Protein AF-A0A954L0S6-F1 (afdb_monomer)

Foldseek 3Di:
DPVVVVVVVVVVVVLLVVLVVVLLVVLLVCLVVVHQADDPVNCCSCCVSVVDDRVRSNVVSVVSNVVVVVCVVCDDPVVVVVVVVVVVVVVVCCVVVVVVVVVVVVVVVVVVVVVVVVVVVVVVVVVVLVVVLVVLLVPDDVVLVVQLVVLLVVLCVPLVVVLVVLVVLLVLLCLLQDDPDPDPDPQVSQVSNCVSPVQQWDWDQDPNDTDIDGHPCNVVVNVVSVVSNVVSVVCNVVSVVVSVVSNCVSCVSSVVRRD

Radius of gyration: 44.2 Å; Cα contacts (8 Å, |Δi|>4): 140; chains: 1; bounding box: 87×32×128 Å

Secondary structure (DSSP, 8-state):
--HHHHHHHHHHHHHHHHHHHHHHHHHHHHHHTT--S--HHHHHHIIIII---HHHHHHHHHHHHHHHHHHHHH--HHHHHHHHHHHHHHHHHHHHHHHHHHHHHHHHHHHHHHHHHHHHHHHHHHHHHHHHHHHHHHTS-HHHHHHHHHHHHHHHHTHHHHHHHHHHHHHHHHHHH-TTTSSSSHHHHHHHHHHH-GGGEEEEEETTEEEEEE-TTHHHHHHHHHHHHHHHHHHHHHHHHHHHHHHHHHHHHHHHHH-

Sequence (259 aa):
MNTAVETLGSDIRADFVERSREAEALLVEIAREGRTDFLTSERAFFARTMGWSPDDAKKELRRVNTIQRLGAIAGDQKAREAALHECQVSTDLLAKEEPKILEQIAKLESKLAGLRRDASTAQKRVEAQAEAVQQLRGYCPEDIKESVRLAVKTVEAGIGQQLRDAKTRHHELRCILNEGGLYPSTEKHLESLQRILRAAVSETVENKMIRRSYSPAWPALKAECENELRELSARLPELQSQYDQQIQRAELPLDHYAG

Solvent-accessible surface area (backbone atoms only — not comparable to full-atom values): 14189 Å² total; per-residue (Å²): 128,65,69,65,57,53,50,53,54,50,50,56,50,53,54,49,54,51,53,49,51,53,53,49,50,51,40,50,51,41,44,74,71,68,54,91,74,76,52,75,68,56,49,50,45,40,38,71,76,71,66,38,50,77,67,55,50,54,50,50,40,51,51,48,44,50,50,54,53,51,46,65,73,56,50,54,73,66,56,45,54,50,52,52,50,52,51,50,53,51,51,54,49,46,72,62,47,50,60,55,52,52,51,51,48,53,52,50,52,51,51,51,53,49,52,52,50,51,51,52,51,51,49,53,49,52,52,53,48,51,52,50,35,50,54,35,43,62,72,50,58,65,70,59,53,52,52,32,52,53,43,40,52,50,45,46,66,46,54,42,41,54,4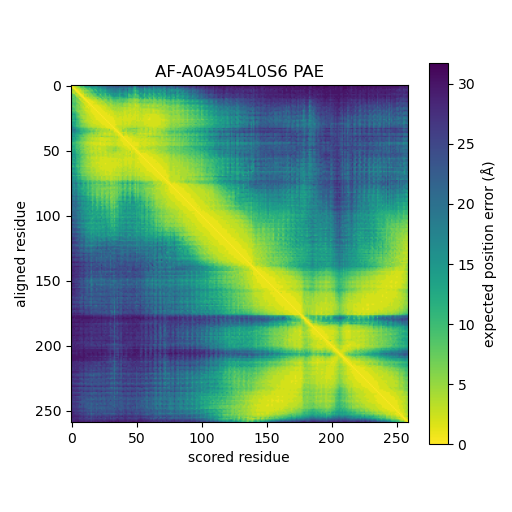5,50,53,51,52,51,50,46,50,51,39,52,64,69,68,43,86,70,78,85,34,99,40,73,68,58,41,48,57,52,35,36,74,78,41,49,73,39,39,36,80,46,78,55,95,93,38,84,44,78,45,77,21,93,54,27,69,59,54,48,52,52,43,53,50,53,41,52,52,46,64,65,46,48,62,54,45,49,52,51,39,54,52,52,47,52,62,35,45,48,80,49,35,79,56,53,104

pLDDT: mean 88.58, std 8.95, range [49.16, 97.44]

Mean predicted aligned error: 14.07 Å

Structure (mmCIF, N/CA/C/O backbone):
data_AF-A0A954L0S6-F1
#
_entry.id   AF-A0A954L0S6-F1
#
loop_
_atom_site.group_PDB
_atom_site.id
_atom_site.type_symbol
_atom_site.label_atom_id
_atom_site.label_alt_id
_atom_site.label_comp_id
_atom_site.label_asym_id
_atom_site.label_entity_id
_atom_site.label_seq_id
_atom_site.pdbx_PDB_ins_code
_atom_site.Cartn_x
_atom_site.Cartn_y
_atom_site.Cartn_z
_atom_site.occupancy
_atom_site.B_iso_or_equiv
_atom_site.auth_seq_id
_atom_site.auth_comp_id
_atom_site.auth_asym_id
_atom_site.auth_atom_id
_atom_site.pdbx_PDB_model_num
ATOM 1 N N . MET A 1 1 ? -51.591 -10.224 84.031 1.00 49.16 1 MET A N 1
ATOM 2 C CA . MET A 1 1 ? -50.261 -10.860 83.905 1.00 49.16 1 MET A CA 1
ATOM 3 C C . MET A 1 1 ? -49.734 -10.936 82.462 1.00 49.16 1 MET A C 1
ATOM 5 O O . MET A 1 1 ? -48.555 -11.213 82.321 1.00 49.16 1 MET A O 1
ATOM 9 N N . ASN A 1 2 ? -50.510 -10.608 81.412 1.00 54.97 2 ASN A N 1
ATOM 10 C CA . ASN A 1 2 ? -50.021 -10.661 80.017 1.00 54.97 2 ASN A CA 1
ATOM 11 C C . ASN A 1 2 ? -49.311 -9.389 79.516 1.00 54.97 2 ASN A C 1
ATOM 13 O O . ASN A 1 2 ? -48.446 -9.484 78.657 1.00 54.97 2 ASN A O 1
ATOM 17 N N . THR A 1 3 ? -49.589 -8.217 80.090 1.00 52.78 3 THR A N 1
ATOM 18 C CA . THR A 1 3 ? -48.988 -6.945 79.646 1.00 52.78 3 THR A CA 1
ATOM 19 C C . THR A 1 3 ? -47.493 -6.830 79.955 1.00 52.78 3 THR A C 1
AT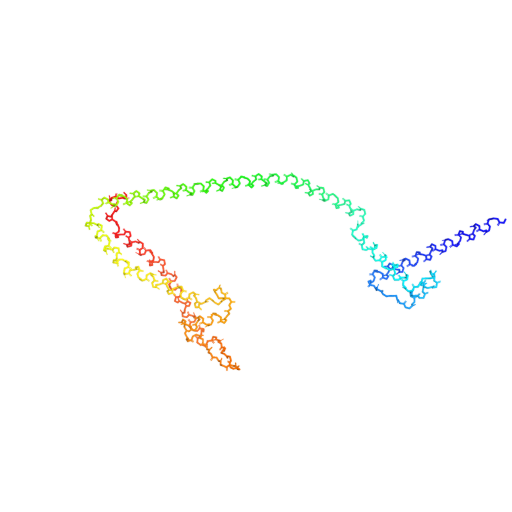OM 21 O O . THR A 1 3 ? -46.759 -6.265 79.160 1.00 52.78 3 THR A O 1
ATOM 24 N N . ALA A 1 4 ? -47.018 -7.412 81.062 1.00 54.69 4 ALA A N 1
ATOM 25 C CA . ALA A 1 4 ? -45.604 -7.359 81.453 1.00 54.69 4 ALA A CA 1
ATOM 26 C C . ALA A 1 4 ? -44.693 -8.251 80.585 1.00 54.69 4 ALA A C 1
ATOM 28 O O . ALA A 1 4 ? -43.512 -7.958 80.417 1.00 54.69 4 ALA A O 1
ATOM 29 N N . VAL A 1 5 ? -45.238 -9.342 80.032 1.00 58.84 5 VAL A N 1
ATOM 30 C CA . VAL A 1 5 ? -44.511 -10.259 79.137 1.00 58.84 5 VAL A CA 1
ATOM 31 C C . VAL A 1 5 ? -44.428 -9.677 77.722 1.00 58.84 5 VAL A C 1
ATOM 33 O O . VAL A 1 5 ? -43.399 -9.809 77.064 1.00 58.84 5 VAL A O 1
ATOM 36 N N . GLU A 1 6 ? -45.475 -8.977 77.275 1.00 57.41 6 GLU A N 1
ATOM 37 C CA . GLU A 1 6 ? -45.487 -8.268 75.990 1.00 57.41 6 GLU A CA 1
ATOM 38 C C . GLU A 1 6 ? -44.529 -7.068 75.979 1.00 57.41 6 GLU A C 1
ATOM 40 O O . GLU A 1 6 ? -43.799 -6.901 75.003 1.00 57.41 6 GLU A O 1
ATOM 45 N N . THR A 1 7 ? -44.445 -6.299 77.073 1.00 61.19 7 THR A N 1
ATOM 46 C CA . THR A 1 7 ? -43.476 -5.195 77.205 1.00 61.19 7 THR A CA 1
ATOM 47 C C . THR A 1 7 ? -42.031 -5.691 77.303 1.00 61.19 7 THR A C 1
ATOM 49 O O . THR A 1 7 ? -41.157 -5.162 76.629 1.00 61.19 7 THR A O 1
ATOM 52 N N . LEU A 1 8 ? -41.760 -6.776 78.045 1.00 61.78 8 LEU A N 1
ATOM 53 C CA . LEU A 1 8 ? -40.411 -7.367 78.061 1.00 61.78 8 LEU A CA 1
ATOM 54 C C . LEU A 1 8 ? -39.990 -7.866 76.669 1.00 61.78 8 LEU A C 1
ATOM 56 O O . LEU A 1 8 ? -38.836 -7.732 76.270 1.00 61.78 8 LEU A O 1
ATOM 60 N N . GLY A 1 9 ? -40.927 -8.455 75.921 1.00 62.72 9 GLY A N 1
ATOM 61 C CA . GLY A 1 9 ? -40.682 -8.935 74.564 1.00 62.72 9 GLY A CA 1
ATOM 62 C C . GLY A 1 9 ? -40.446 -7.810 73.552 1.00 62.72 9 GLY A C 1
ATOM 63 O O . GLY A 1 9 ? -39.646 -7.993 72.632 1.00 62.72 9 GLY A O 1
ATOM 64 N N . SER A 1 10 ? -41.108 -6.656 73.705 1.00 66.38 10 SER A N 1
ATOM 65 C CA . SER A 1 10 ? -40.845 -5.477 72.869 1.00 66.38 10 SER A CA 1
ATOM 66 C C . SER A 1 10 ? -39.484 -4.857 73.167 1.00 66.38 10 SER A C 1
ATOM 68 O O . SER A 1 10 ? -38.767 -4.516 72.226 1.00 66.38 10 SER A O 1
ATOM 70 N N . ASP A 1 11 ? -39.097 -4.801 74.440 1.00 70.25 11 ASP A N 1
ATOM 71 C CA . ASP A 1 11 ? -37.834 -4.198 74.872 1.00 70.25 11 ASP A CA 1
ATOM 72 C C . ASP A 1 11 ? -36.634 -5.039 74.407 1.00 70.25 11 ASP A C 1
ATOM 74 O O . ASP A 1 11 ? -35.698 -4.512 73.815 1.00 70.25 11 ASP A O 1
ATOM 78 N N . ILE A 1 12 ? -36.712 -6.373 74.518 1.00 74.56 12 ILE A N 1
ATOM 79 C CA . ILE A 1 12 ? -35.671 -7.290 74.009 1.00 74.56 12 ILE A CA 1
ATOM 80 C C . ILE A 1 12 ? -35.502 -7.178 72.482 1.00 74.56 12 ILE A C 1
ATOM 82 O O . ILE A 1 12 ? -34.392 -7.307 71.960 1.00 74.56 12 ILE A O 1
ATOM 86 N N . ARG A 1 13 ? -36.594 -6.950 71.740 1.00 74.75 13 ARG A N 1
ATOM 87 C CA . ARG A 1 13 ? -36.541 -6.785 70.278 1.00 74.75 13 ARG A CA 1
ATOM 88 C C . ARG A 1 13 ? -35.928 -5.450 69.877 1.00 74.75 13 ARG A C 1
ATOM 90 O O . ARG A 1 13 ? -35.135 -5.430 68.940 1.00 74.75 13 ARG A O 1
ATOM 97 N N . ALA A 1 14 ? -36.283 -4.365 70.561 1.00 79.50 14 ALA A N 1
ATOM 98 C CA . ALA A 1 14 ? -35.696 -3.050 70.319 1.00 79.50 14 ALA A CA 1
ATOM 99 C C . ALA A 1 14 ? -34.180 -3.075 70.574 1.00 79.50 14 ALA A C 1
ATOM 101 O O . ALA A 1 14 ? -33.405 -2.705 69.692 1.00 79.50 14 ALA A O 1
ATOM 102 N N . ASP A 1 15 ? -33.773 -3.658 71.702 1.00 81.38 15 ASP A N 1
ATOM 103 C CA . ASP A 1 15 ? -32.377 -3.886 72.073 1.00 81.38 15 ASP A CA 1
ATOM 104 C C . ASP A 1 15 ? -31.596 -4.692 71.025 1.00 81.38 15 ASP A C 1
ATOM 106 O O . ASP A 1 15 ? -30.447 -4.385 70.706 1.00 81.38 15 ASP A O 1
ATOM 110 N N . PHE A 1 16 ? -32.1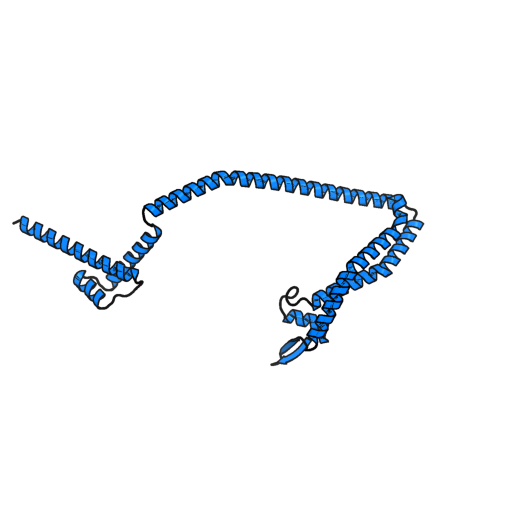97 -5.759 70.492 1.00 82.56 16 PHE A N 1
ATOM 111 C CA . PHE A 1 16 ? -31.558 -6.582 69.467 1.00 82.56 16 PHE A CA 1
ATOM 112 C C . PHE A 1 16 ? -31.405 -5.830 68.140 1.00 82.56 16 PHE A C 1
ATOM 114 O O . PHE A 1 16 ? -30.383 -5.970 67.465 1.00 82.56 16 PHE A O 1
ATOM 121 N N . VAL A 1 17 ? -32.399 -5.022 67.760 1.00 84.31 17 VAL A N 1
ATOM 122 C CA . VAL A 1 17 ? -32.349 -4.191 66.547 1.00 84.31 17 VAL A CA 1
ATOM 123 C C . VAL A 1 17 ? -31.253 -3.136 66.659 1.00 84.31 17 VAL A C 1
ATOM 125 O O . VAL A 1 17 ? -30.522 -2.921 65.694 1.00 84.31 17 VAL A O 1
ATOM 128 N N . GLU A 1 18 ? -31.109 -2.507 67.821 1.00 86.81 18 GLU A N 1
ATOM 129 C CA . GLU A 1 18 ? -30.076 -1.499 68.059 1.00 86.81 18 GLU A CA 1
ATOM 130 C C . GLU A 1 18 ? -28.672 -2.118 68.007 1.00 86.81 18 GLU A C 1
ATOM 132 O O . GLU A 1 18 ? -27.841 -1.687 67.207 1.00 86.81 18 GLU A O 1
ATOM 137 N N . ARG A 1 19 ? -28.454 -3.239 68.708 1.00 85.88 19 ARG A N 1
ATOM 138 C CA . ARG A 1 19 ? -27.195 -4.006 68.641 1.00 85.88 19 ARG A CA 1
ATOM 139 C C . ARG A 1 19 ? -26.867 -4.497 67.230 1.00 85.88 19 ARG A C 1
ATOM 141 O O . ARG A 1 19 ? -25.708 -4.485 66.821 1.00 85.88 19 ARG A O 1
ATOM 148 N N . SER A 1 20 ? -27.880 -4.907 66.466 1.00 86.88 20 SER A N 1
ATOM 149 C CA . SER A 1 20 ? -27.702 -5.335 65.073 1.00 86.88 20 SER A CA 1
ATOM 150 C C . SER A 1 20 ? -27.286 -4.175 64.167 1.00 86.88 20 SER A C 1
ATOM 152 O O . SER A 1 20 ? -26.434 -4.362 63.302 1.00 86.88 20 SER A O 1
ATOM 154 N N . ARG A 1 21 ? -27.835 -2.972 64.382 1.00 89.06 21 ARG A N 1
ATOM 155 C CA . ARG A 1 21 ? -27.432 -1.760 63.648 1.00 89.06 21 ARG A CA 1
ATOM 156 C C . ARG A 1 21 ? -26.002 -1.353 63.970 1.00 89.06 21 ARG A C 1
ATOM 158 O O . ARG A 1 21 ? -25.261 -1.011 63.057 1.00 89.06 21 ARG A O 1
ATOM 165 N N . GLU A 1 22 ? -25.608 -1.415 65.238 1.00 89.81 22 GLU A N 1
ATOM 166 C CA . GLU A 1 22 ? -24.230 -1.141 65.657 1.00 89.81 22 GLU A CA 1
ATOM 167 C C . GLU A 1 22 ? -23.246 -2.149 65.052 1.00 89.81 22 GLU A C 1
ATOM 169 O O . GLU A 1 22 ? -22.207 -1.763 64.516 1.00 89.81 22 GLU A O 1
ATOM 174 N N . ALA A 1 23 ? -23.596 -3.440 65.066 1.00 88.31 23 ALA A N 1
ATOM 175 C CA . ALA A 1 23 ? -22.797 -4.487 64.441 1.00 88.31 23 ALA A CA 1
ATOM 176 C C . ALA A 1 23 ? -22.669 -4.296 62.922 1.00 88.31 23 ALA A C 1
ATOM 178 O O . ALA A 1 23 ? -21.579 -4.456 62.373 1.00 88.31 23 ALA A O 1
ATOM 179 N N . GLU A 1 24 ? -23.752 -3.922 62.240 1.00 90.19 24 GLU A N 1
ATOM 180 C CA . GLU A 1 24 ? -23.734 -3.641 60.805 1.00 90.19 24 GLU A CA 1
ATOM 181 C C . GLU A 1 24 ? -22.931 -2.376 60.474 1.00 90.19 24 GLU A C 1
ATOM 183 O O . GLU A 1 24 ? -22.144 -2.394 59.529 1.00 90.19 24 GLU A O 1
ATOM 188 N N . ALA A 1 25 ? -23.045 -1.313 61.276 1.00 91.12 25 ALA A N 1
ATOM 189 C CA . ALA A 1 25 ? -22.252 -0.095 61.118 1.00 91.12 25 ALA A CA 1
ATOM 190 C C . ALA A 1 25 ? -20.747 -0.374 61.254 1.00 91.12 25 ALA A C 1
ATOM 192 O O . ALA A 1 25 ? -19.965 0.061 60.408 1.00 91.12 25 ALA A O 1
ATOM 193 N N . LEU A 1 26 ? -20.357 -1.170 62.254 1.00 92.00 26 LEU A N 1
ATOM 194 C CA . LEU A 1 26 ? -18.966 -1.572 62.459 1.00 92.00 26 LEU A CA 1
ATOM 195 C C . LEU A 1 26 ? -18.449 -2.434 61.296 1.00 92.00 26 LEU A C 1
ATOM 197 O O . LEU A 1 26 ? -17.343 -2.221 60.806 1.00 92.00 26 LEU A O 1
ATOM 201 N N . LEU A 1 27 ? -19.252 -3.378 60.791 1.00 91.88 27 LEU A N 1
ATOM 202 C CA . LEU A 1 27 ? -18.890 -4.166 59.605 1.00 91.88 27 LEU A CA 1
ATOM 203 C C . LEU A 1 27 ? -18.754 -3.301 58.344 1.00 91.88 27 LEU A C 1
ATOM 205 O O . LEU A 1 27 ? -17.872 -3.555 57.524 1.00 91.88 27 LEU A O 1
ATOM 209 N N . VAL A 1 28 ? -19.612 -2.291 58.180 1.00 90.88 28 VAL A N 1
ATOM 210 C CA . VAL A 1 28 ? -19.566 -1.329 57.069 1.00 90.88 28 VAL A CA 1
ATOM 211 C C . VAL A 1 28 ? -18.299 -0.481 57.125 1.00 90.88 28 VAL A C 1
ATOM 213 O O . VAL A 1 28 ? -17.690 -0.249 56.080 1.00 90.88 28 VAL A O 1
ATOM 216 N N . GLU A 1 29 ? -17.889 -0.048 58.316 1.00 91.88 29 GLU A N 1
ATOM 217 C CA . GLU A 1 29 ? -16.651 0.701 58.541 1.00 91.88 29 GLU A CA 1
ATOM 218 C C . GLU A 1 29 ? -15.417 -0.150 58.216 1.00 91.88 29 GLU A C 1
ATOM 220 O O . GLU A 1 29 ? -14.600 0.247 57.385 1.00 91.88 29 GLU A O 1
ATOM 225 N N . ILE A 1 30 ? -15.345 -1.373 58.752 1.00 90.56 30 ILE A N 1
ATOM 226 C CA . ILE A 1 30 ? -14.260 -2.328 58.466 1.00 90.56 30 ILE A CA 1
ATOM 227 C C . ILE A 1 30 ? -14.166 -2.619 56.959 1.00 90.56 30 ILE A C 1
ATOM 229 O O . ILE A 1 30 ? -13.070 -2.633 56.391 1.00 90.56 30 ILE A O 1
ATOM 233 N N . ALA A 1 31 ? -15.308 -2.830 56.295 1.00 89.25 31 ALA A N 1
ATOM 234 C CA . ALA A 1 31 ? -15.372 -3.052 54.852 1.00 89.25 31 ALA A CA 1
ATOM 235 C C . ALA A 1 31 ? -14.898 -1.825 54.054 1.00 89.25 31 ALA A C 1
ATOM 237 O O . ALA A 1 31 ? -14.132 -1.966 53.100 1.00 89.25 31 ALA A O 1
ATOM 238 N N . ARG A 1 32 ? -15.277 -0.613 54.479 1.00 89.38 32 ARG A N 1
ATOM 239 C CA . ARG A 1 32 ? -14.859 0.649 53.850 1.00 89.38 32 ARG A CA 1
ATOM 240 C C . ARG A 1 32 ? -13.353 0.888 53.962 1.00 89.38 32 ARG A C 1
ATOM 242 O O . ARG A 1 32 ? -12.759 1.447 53.044 1.00 89.38 32 ARG A O 1
ATOM 249 N N . GLU A 1 33 ? -12.740 0.455 55.058 1.00 90.00 33 GLU A N 1
ATOM 250 C CA . GLU A 1 33 ? -11.288 0.511 55.268 1.00 90.00 33 GLU A CA 1
ATOM 251 C C . GLU A 1 33 ? -10.521 -0.579 54.498 1.00 90.00 33 GLU A C 1
ATOM 253 O O . GLU A 1 33 ? -9.291 -0.582 54.492 1.00 90.00 33 GLU A O 1
ATOM 258 N N . GLY A 1 34 ? -11.220 -1.517 53.846 1.00 85.50 34 GLY A N 1
ATOM 259 C CA . GLY A 1 34 ? -10.606 -2.616 53.099 1.00 85.50 34 GLY A CA 1
ATOM 260 C C . GLY A 1 34 ? -9.932 -3.668 53.985 1.00 85.50 34 GLY A C 1
ATOM 261 O O . GLY A 1 34 ? -9.104 -4.442 53.500 1.00 85.50 34 GLY A O 1
ATOM 262 N N . ARG A 1 35 ? -10.261 -3.711 55.283 1.00 88.31 35 ARG A N 1
ATOM 263 C CA . ARG A 1 35 ? -9.680 -4.669 56.231 1.00 88.31 35 ARG A CA 1
ATOM 264 C C . ARG A 1 35 ? -10.354 -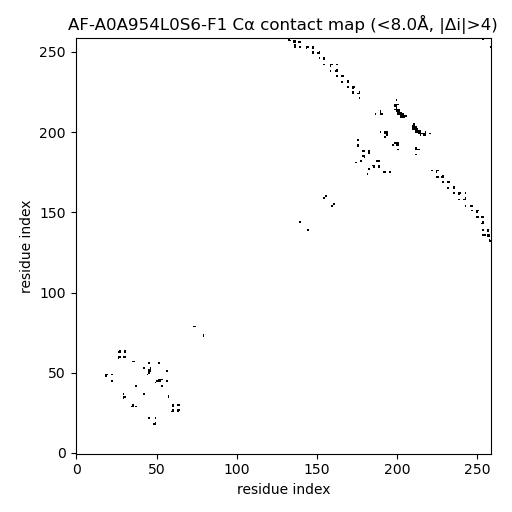6.035 56.117 1.00 88.31 35 ARG A C 1
ATOM 266 O O . ARG A 1 35 ? -11.574 -6.148 56.047 1.00 88.31 35 ARG A O 1
ATOM 273 N N . THR A 1 36 ? -9.548 -7.096 56.149 1.00 81.94 36 THR A N 1
ATOM 274 C CA . THR A 1 36 ? -10.018 -8.495 56.099 1.00 81.94 36 THR A CA 1
ATOM 275 C C . THR A 1 36 ? -10.051 -9.183 57.462 1.00 81.94 36 THR A C 1
ATOM 277 O O . THR A 1 36 ? -10.641 -10.256 57.592 1.00 81.94 36 THR A O 1
ATOM 280 N N . ASP A 1 37 ? -9.417 -8.585 58.472 1.00 86.19 37 ASP A N 1
ATOM 281 C CA . ASP A 1 37 ? -9.332 -9.118 59.828 1.00 86.19 37 ASP A CA 1
ATOM 282 C C . ASP A 1 37 ? -9.810 -8.102 60.871 1.00 86.19 37 ASP A C 1
ATOM 284 O O . ASP A 1 37 ? -9.596 -6.895 60.752 1.00 86.19 37 ASP A O 1
ATOM 288 N N . PHE A 1 38 ? -10.429 -8.639 61.923 1.00 88.38 38 PHE A N 1
ATOM 289 C CA . PHE A 1 38 ? -10.936 -7.885 63.066 1.00 88.38 38 PHE A CA 1
ATOM 290 C C . PHE A 1 38 ? -9.836 -7.605 64.090 1.00 88.38 38 PHE A C 1
ATOM 292 O O . PHE A 1 38 ? -9.081 -8.523 64.447 1.00 88.38 38 PHE A O 1
ATOM 299 N N . LEU A 1 39 ? -9.823 -6.387 64.631 1.00 90.88 39 LEU A N 1
ATOM 300 C CA . LEU A 1 39 ? -9.054 -6.003 65.813 1.00 90.88 39 LEU A CA 1
ATOM 301 C C . LEU A 1 39 ? -9.556 -6.745 67.058 1.00 90.88 39 LEU A C 1
ATOM 303 O O . LEU A 1 39 ? -10.689 -7.226 67.117 1.00 90.88 39 LEU A O 1
ATOM 307 N N . THR A 1 40 ? -8.721 -6.822 68.094 1.00 88.38 40 THR A N 1
ATOM 308 C CA . THR A 1 40 ? -9.055 -7.517 69.349 1.00 88.38 40 THR A CA 1
ATOM 309 C C . THR A 1 40 ? -10.324 -6.964 70.009 1.00 88.38 40 THR A C 1
ATOM 311 O O . THR A 1 40 ? -11.139 -7.735 70.512 1.00 88.38 40 THR A O 1
ATOM 314 N N . SER A 1 41 ? -10.527 -5.644 69.959 1.00 88.88 41 SER A N 1
ATOM 315 C CA . SER A 1 41 ? -11.731 -4.964 70.457 1.00 88.88 41 SER A CA 1
ATOM 316 C C . SER A 1 41 ? -12.985 -5.321 69.653 1.00 88.88 41 SER A C 1
ATOM 318 O O . SER A 1 41 ? -14.027 -5.601 70.237 1.00 88.88 41 SER A O 1
ATOM 320 N N . GLU A 1 42 ? -12.879 -5.382 68.327 1.00 88.88 42 GLU A N 1
ATOM 321 C CA . GLU A 1 42 ? -13.978 -5.725 67.414 1.00 88.88 42 GLU A CA 1
ATOM 322 C C . GLU A 1 42 ? -14.389 -7.197 67.576 1.00 88.88 42 GLU A C 1
ATOM 324 O O . GLU A 1 42 ? -15.574 -7.515 67.644 1.00 88.88 42 GLU A O 1
ATOM 329 N N . ARG A 1 43 ? -13.419 -8.110 67.739 1.00 88.12 43 ARG A N 1
ATOM 330 C CA . ARG A 1 43 ? -13.695 -9.527 68.044 1.00 88.12 43 ARG A CA 1
ATOM 331 C C . ARG A 1 43 ? -14.432 -9.683 69.368 1.00 88.12 43 ARG A C 1
ATOM 333 O O . ARG A 1 43 ? -15.389 -10.448 69.446 1.00 88.12 43 ARG A O 1
ATOM 340 N N . ALA A 1 44 ? -13.990 -8.960 70.397 1.00 87.75 44 ALA A N 1
ATOM 341 C CA . ALA A 1 44 ? -14.647 -8.963 71.697 1.00 87.75 44 ALA A CA 1
ATOM 342 C C . ALA A 1 44 ? -16.071 -8.393 71.609 1.00 87.75 44 ALA A C 1
ATOM 344 O O . ALA A 1 44 ? -16.974 -8.930 72.247 1.00 87.75 44 ALA A O 1
ATOM 345 N N . PHE A 1 45 ? -16.287 -7.363 70.787 1.00 91.44 45 PHE A N 1
ATOM 346 C CA . PHE A 1 45 ? -17.610 -6.807 70.521 1.00 91.44 45 PHE A CA 1
ATOM 347 C C . PHE A 1 45 ? -18.539 -7.833 69.857 1.00 91.44 45 PHE A C 1
ATOM 349 O O . PHE A 1 45 ? -19.591 -8.137 70.412 1.00 91.44 45 PHE A O 1
ATOM 356 N N . PHE A 1 46 ? -18.151 -8.445 68.734 1.00 91.12 46 PHE A N 1
ATOM 357 C CA . PHE A 1 46 ? -19.013 -9.419 68.048 1.00 91.12 46 PHE A CA 1
ATOM 358 C C . PHE A 1 46 ? -19.289 -10.670 68.897 1.00 91.12 46 PHE A C 1
ATOM 360 O O . PHE A 1 46 ? -20.418 -11.164 68.917 1.00 91.12 46 PHE A O 1
ATOM 367 N N . ALA A 1 47 ? -18.299 -11.144 69.659 1.00 89.44 47 ALA A N 1
ATOM 368 C CA . ALA A 1 47 ? -18.470 -12.285 70.554 1.00 89.44 47 ALA A CA 1
ATOM 369 C C . ALA A 1 47 ? -19.394 -11.969 71.743 1.00 89.44 47 ALA A C 1
ATOM 371 O O . ALA A 1 47 ? -20.229 -12.792 72.109 1.00 89.44 47 ALA A O 1
ATOM 372 N N . ARG A 1 48 ? -19.269 -10.780 72.348 1.00 88.12 48 ARG A N 1
ATOM 373 C CA . ARG A 1 48 ? -20.038 -10.396 73.542 1.00 88.12 48 ARG A CA 1
ATOM 374 C C . ARG A 1 48 ? -21.445 -9.901 73.214 1.00 88.12 48 ARG A C 1
ATOM 376 O O . ARG A 1 48 ? -22.377 -10.209 73.948 1.00 88.12 48 ARG A O 1
ATOM 383 N N . THR A 1 49 ? -21.584 -9.117 72.151 1.00 87.38 49 THR A N 1
ATOM 384 C CA . THR A 1 49 ? -22.828 -8.418 71.806 1.00 87.38 49 THR A CA 1
ATOM 385 C C . THR A 1 49 ? -23.733 -9.277 70.927 1.00 87.38 49 THR A C 1
ATOM 387 O O . THR A 1 49 ? -24.943 -9.301 71.145 1.00 87.38 49 THR A O 1
ATOM 390 N N . MET A 1 50 ? -23.148 -10.007 69.969 1.00 87.12 50 MET A N 1
ATOM 391 C CA . MET A 1 50 ? -23.888 -10.790 68.967 1.00 87.12 50 MET A CA 1
ATOM 392 C C . MET A 1 50 ? -23.748 -12.307 69.150 1.00 87.12 50 MET A C 1
ATOM 394 O O . MET A 1 50 ? -24.461 -13.069 68.500 1.00 87.12 50 MET A O 1
ATOM 398 N N . GLY A 1 51 ? -22.838 -12.765 70.018 1.00 88.62 51 GLY A N 1
ATOM 399 C CA . GLY A 1 51 ? -22.560 -14.192 70.204 1.00 88.62 51 GLY A CA 1
ATOM 400 C C . GLY A 1 51 ? -21.884 -14.846 68.996 1.00 88.62 51 GLY A C 1
ATOM 401 O O . GLY A 1 51 ? -21.936 -16.065 68.853 1.00 88.62 51 GLY A O 1
ATOM 402 N N . TRP A 1 52 ? -21.285 -14.057 68.099 1.00 92.50 52 TRP A N 1
ATOM 403 C CA . TRP A 1 52 ? -20.688 -14.575 66.870 1.00 92.50 52 TRP A CA 1
ATOM 404 C C . TRP A 1 52 ? -19.309 -15.174 67.115 1.00 92.50 52 TRP A C 1
ATOM 406 O O . TRP A 1 52 ? -18.466 -14.591 67.803 1.00 92.50 52 TRP A O 1
ATOM 416 N N . SER A 1 53 ? -19.052 -16.316 66.478 1.00 91.88 53 SER A N 1
ATOM 417 C CA . SER A 1 53 ? -17.694 -16.833 66.346 1.00 91.88 53 SER A CA 1
ATOM 418 C C . SER A 1 53 ? -16.877 -15.950 65.384 1.00 91.88 53 SER A C 1
ATOM 420 O O . SER A 1 53 ? -17.452 -15.235 64.553 1.00 91.88 53 SER A O 1
ATOM 422 N N . PRO A 1 54 ? -15.531 -16.006 65.428 1.00 87.56 54 PRO A N 1
ATOM 423 C CA . PRO A 1 54 ? -14.692 -15.302 64.458 1.00 87.56 54 PRO A CA 1
ATOM 424 C C . PRO A 1 54 ? -15.041 -15.635 63.001 1.00 87.56 54 PRO A C 1
ATOM 426 O O . PRO A 1 54 ? -14.983 -14.760 62.139 1.00 87.56 54 PRO A O 1
ATOM 429 N N . ASP A 1 55 ? -15.437 -16.879 62.725 1.00 90.38 55 ASP A N 1
ATOM 430 C CA . ASP A 1 55 ? -15.807 -17.319 61.381 1.00 90.38 55 ASP A CA 1
ATOM 431 C C . ASP A 1 55 ? -17.153 -16.749 60.932 1.00 90.38 55 ASP A C 1
ATOM 433 O O . ASP A 1 55 ? -17.301 -16.377 59.766 1.00 90.38 55 ASP A O 1
ATOM 437 N N . ASP A 1 56 ? -18.118 -16.627 61.844 1.00 91.00 56 ASP A N 1
ATOM 438 C CA . ASP A 1 56 ? -19.424 -16.040 61.536 1.00 91.00 56 ASP A CA 1
ATOM 439 C C . ASP A 1 56 ? -19.311 -14.532 61.298 1.00 91.00 56 ASP A C 1
ATOM 441 O O . ASP A 1 56 ? -19.836 -14.031 60.303 1.00 91.00 56 ASP A O 1
ATOM 445 N N . ALA A 1 57 ? -18.497 -13.830 62.093 1.00 88.44 57 ALA A N 1
ATOM 446 C CA . ALA A 1 57 ? -18.167 -12.430 61.831 1.00 88.44 57 ALA A CA 1
ATOM 447 C C . ALA A 1 57 ? -17.487 -12.256 60.455 1.00 88.44 57 ALA A C 1
ATOM 449 O O . ALA A 1 57 ? -17.843 -11.357 59.691 1.00 88.44 57 ALA A O 1
ATOM 450 N N . LYS A 1 58 ? -16.561 -13.151 60.067 1.00 90.62 58 LYS A N 1
ATOM 451 C CA . LYS A 1 58 ? -15.924 -13.119 58.732 1.00 90.62 58 LYS A CA 1
ATOM 452 C C . LYS A 1 58 ? -16.903 -13.408 57.589 1.00 90.62 58 LYS A C 1
ATOM 454 O O . LYS A 1 58 ? -16.695 -12.919 56.475 1.00 90.62 58 LYS A O 1
ATOM 459 N N . LYS A 1 59 ? -17.929 -14.238 57.796 1.00 92.56 59 LYS A N 1
ATOM 460 C CA . LYS A 1 59 ? -18.993 -14.456 56.796 1.00 92.56 59 LYS A CA 1
ATOM 461 C C . LYS A 1 59 ? -19.828 -13.190 56.618 1.00 92.56 59 LYS A C 1
ATOM 463 O O . LYS A 1 59 ? -20.048 -12.776 55.482 1.00 92.56 59 LYS A O 1
ATOM 468 N N . GLU A 1 60 ? -20.203 -12.540 57.715 1.00 91.25 60 GLU A N 1
ATOM 469 C CA . GLU A 1 60 ? -20.965 -11.290 57.671 1.00 91.25 60 GLU A CA 1
ATOM 470 C C . GLU A 1 60 ? -20.173 -10.144 57.035 1.00 91.25 60 GLU A C 1
ATOM 472 O O . GLU A 1 60 ? -20.695 -9.444 56.169 1.00 91.25 60 GLU A O 1
ATOM 477 N N . LEU A 1 61 ? -18.876 -10.022 57.331 1.00 91.69 61 LEU A N 1
ATOM 478 C CA . LEU A 1 61 ? -18.003 -9.059 56.654 1.00 91.69 61 LEU A CA 1
ATOM 479 C C . LEU A 1 61 ? -17.946 -9.293 55.134 1.00 91.69 61 LEU A C 1
ATOM 481 O O . LEU A 1 61 ? -17.958 -8.342 54.351 1.00 91.69 61 LEU A O 1
ATOM 485 N N . ARG A 1 62 ? -17.922 -10.554 54.680 1.00 91.25 62 ARG A N 1
ATOM 486 C CA . ARG A 1 62 ? -17.988 -10.891 53.245 1.00 91.25 62 ARG A CA 1
ATOM 487 C C . ARG A 1 62 ? -19.335 -10.518 52.622 1.00 91.25 62 ARG A C 1
ATOM 489 O O . ARG A 1 62 ? -19.358 -10.005 51.499 1.00 91.25 62 ARG A O 1
ATOM 496 N N . ARG A 1 63 ? -20.443 -10.734 53.337 1.00 93.75 63 ARG A N 1
ATOM 497 C CA . ARG A 1 63 ? -21.782 -10.304 52.906 1.00 93.75 63 ARG A CA 1
ATOM 498 C C . ARG A 1 63 ? -21.838 -8.784 52.736 1.00 93.75 63 ARG A C 1
ATOM 500 O O . ARG A 1 63 ? -22.238 -8.321 51.671 1.00 93.75 63 ARG A O 1
ATOM 507 N N . VAL A 1 64 ? -21.379 -8.020 53.728 1.00 91.06 64 VAL A N 1
ATOM 508 C CA . VAL A 1 64 ? -21.374 -6.545 53.693 1.00 91.06 64 VAL A CA 1
ATOM 509 C C . VAL A 1 64 ? -20.498 -6.009 52.557 1.00 91.06 64 VAL A C 1
ATOM 511 O O . VAL A 1 64 ? -20.958 -5.166 51.790 1.00 91.06 64 VAL A O 1
ATOM 514 N N . ASN A 1 65 ? -19.295 -6.559 52.359 1.00 90.12 65 ASN A N 1
ATOM 515 C CA . ASN A 1 65 ? -18.443 -6.217 51.211 1.00 90.12 65 ASN A CA 1
ATOM 516 C C . ASN A 1 65 ? -19.142 -6.465 49.862 1.00 90.12 65 ASN A C 1
ATOM 518 O O . ASN A 1 65 ? -19.056 -5.652 48.941 1.00 90.12 65 ASN A O 1
ATOM 522 N N . THR A 1 66 ? -19.868 -7.580 49.742 1.00 91.75 66 THR A N 1
ATOM 523 C CA . THR A 1 66 ? -20.636 -7.900 48.529 1.00 91.75 66 THR A CA 1
ATOM 524 C C . THR A 1 66 ? -21.758 -6.887 48.304 1.00 91.75 66 THR A C 1
ATOM 526 O O . THR A 1 66 ? -21.937 -6.415 47.183 1.00 91.75 66 THR A O 1
ATOM 529 N N . ILE A 1 67 ? -22.477 -6.502 49.362 1.00 89.94 67 ILE A N 1
ATOM 530 C CA . ILE A 1 67 ? -23.548 -5.499 49.299 1.00 89.94 67 ILE A CA 1
ATOM 531 C C . ILE A 1 67 ? -22.996 -4.131 48.901 1.00 89.94 67 ILE A C 1
ATOM 533 O O . ILE A 1 67 ? -23.559 -3.502 48.011 1.00 89.94 67 ILE A O 1
ATOM 537 N N . GLN A 1 68 ? -21.883 -3.685 49.489 1.00 88.81 68 GLN A N 1
ATOM 538 C CA . GLN A 1 68 ? -21.254 -2.411 49.125 1.00 88.81 68 GLN A CA 1
ATOM 539 C C . GLN A 1 68 ? -20.822 -2.395 47.656 1.00 88.81 68 GLN A C 1
ATOM 541 O O . GLN A 1 68 ? -21.117 -1.442 46.935 1.00 88.81 68 GLN A O 1
ATOM 546 N N . ARG A 1 69 ? -20.190 -3.477 47.179 1.00 90.31 69 ARG A N 1
ATOM 547 C CA . ARG A 1 69 ? -19.802 -3.615 45.770 1.00 90.31 69 ARG A CA 1
ATOM 548 C C . ARG A 1 69 ? -21.014 -3.574 44.838 1.00 90.31 69 ARG A C 1
ATOM 550 O O . ARG A 1 69 ? -20.986 -2.865 43.836 1.00 90.31 69 ARG A O 1
ATOM 557 N N . LEU A 1 70 ? -22.063 -4.337 45.142 1.00 90.94 70 LEU A N 1
ATOM 558 C CA . LEU A 1 70 ? -23.277 -4.361 44.323 1.00 90.94 70 LEU A CA 1
ATOM 559 C C . LEU A 1 70 ? -24.015 -3.021 44.368 1.00 90.94 70 LEU A C 1
ATOM 561 O O . LEU A 1 70 ? -24.508 -2.582 43.337 1.00 90.94 70 LEU A O 1
ATOM 565 N N . GLY A 1 71 ? -24.036 -2.345 45.516 1.00 88.31 71 GLY A N 1
ATOM 566 C CA . GLY A 1 71 ? -24.587 -1.000 45.661 1.00 88.31 71 GLY A CA 1
ATOM 567 C C . GLY A 1 71 ? -23.835 0.033 44.821 1.00 88.31 71 GLY A C 1
ATOM 568 O O . GLY A 1 71 ? -24.467 0.845 44.153 1.00 88.31 71 GLY A O 1
ATOM 569 N N . ALA A 1 72 ? -22.502 -0.044 44.774 1.00 87.62 72 ALA A N 1
ATOM 570 C CA . ALA A 1 72 ? -21.685 0.821 43.924 1.00 87.62 72 ALA A CA 1
ATOM 571 C C . ALA A 1 72 ? -21.956 0.605 42.424 1.00 87.62 72 ALA A C 1
ATOM 573 O O . ALA A 1 72 ? -21.982 1.568 41.666 1.00 87.62 72 ALA A O 1
ATOM 574 N N . ILE A 1 73 ? -22.193 -0.643 41.998 1.00 88.44 73 ILE A N 1
ATOM 575 C CA . ILE A 1 73 ? -22.555 -0.973 40.607 1.00 88.44 73 ILE A CA 1
ATOM 576 C C . ILE A 1 73 ? -23.984 -0.522 40.287 1.00 88.44 73 ILE A C 1
ATOM 578 O O . ILE A 1 73 ? -24.240 0.032 39.223 1.00 88.44 73 ILE A O 1
ATOM 582 N N . ALA A 1 74 ? -24.923 -0.784 41.195 1.00 90.12 74 ALA A N 1
ATOM 583 C CA . ALA A 1 74 ? -26.332 -0.467 41.001 1.00 90.12 74 ALA A CA 1
ATOM 584 C C . ALA A 1 74 ? -26.614 1.040 41.049 1.00 90.12 74 ALA A C 1
ATOM 586 O O . ALA A 1 74 ? -27.658 1.460 40.545 1.00 90.12 74 ALA A O 1
ATOM 587 N N . GLY A 1 75 ? -25.727 1.823 41.673 1.00 90.06 75 GLY A N 1
ATOM 588 C CA . GLY A 1 75 ? -25.868 3.263 41.842 1.00 90.06 75 GLY A CA 1
ATOM 589 C C . GLY A 1 75 ? -27.109 3.661 42.644 1.00 90.06 75 GLY A C 1
ATOM 590 O O . GLY A 1 75 ? -27.859 2.832 43.178 1.00 90.06 75 GLY A O 1
ATOM 591 N N . ASP A 1 76 ? -27.343 4.966 42.718 1.00 92.12 76 ASP A N 1
ATOM 592 C CA . ASP A 1 76 ? -28.609 5.500 43.199 1.00 92.12 76 ASP A CA 1
ATOM 593 C C . ASP A 1 76 ? -29.684 5.435 42.099 1.00 92.12 76 ASP A C 1
ATOM 595 O O . ASP A 1 76 ? -29.428 5.126 40.933 1.00 92.12 76 ASP A O 1
ATOM 599 N N . GLN A 1 77 ? -30.937 5.687 42.478 1.00 92.31 77 GLN A N 1
ATOM 600 C CA . GLN A 1 77 ? -32.046 5.656 41.525 1.00 92.31 77 GLN A CA 1
ATOM 601 C C . GLN A 1 77 ? -31.842 6.656 40.375 1.00 92.31 77 GLN A C 1
ATOM 603 O O . GLN A 1 77 ? -32.127 6.323 39.227 1.00 92.31 77 GLN A O 1
ATOM 608 N N . LYS A 1 78 ? -31.281 7.835 40.671 1.00 93.44 78 LYS A N 1
ATOM 609 C CA . LYS A 1 78 ? -30.994 8.866 39.669 1.00 93.44 78 LYS A CA 1
ATOM 610 C C . LYS A 1 78 ? -29.953 8.404 38.650 1.00 93.44 78 LYS A C 1
ATOM 612 O O . LYS A 1 78 ? -30.169 8.594 37.459 1.00 93.44 78 LYS A O 1
ATOM 617 N N . ALA A 1 79 ? -28.867 7.761 39.084 1.00 91.06 79 ALA A N 1
ATOM 618 C CA . ALA A 1 79 ? -27.864 7.202 38.181 1.00 91.06 79 ALA A CA 1
ATOM 619 C C . ALA A 1 79 ? -28.456 6.116 37.274 1.00 91.06 79 ALA A C 1
ATOM 621 O O . ALA A 1 79 ? -28.136 6.070 36.089 1.00 91.06 79 ALA A O 1
ATOM 622 N N . ARG A 1 80 ? -29.362 5.274 37.793 1.00 91.12 80 ARG A N 1
ATOM 623 C CA . ARG A 1 80 ? -30.047 4.262 36.971 1.00 91.12 80 ARG A CA 1
ATOM 624 C C . ARG A 1 80 ? -30.959 4.880 35.916 1.00 91.12 80 ARG A C 1
ATOM 626 O O . ARG A 1 80 ? -30.940 4.440 34.772 1.00 91.12 80 ARG A O 1
ATOM 633 N N . GLU A 1 81 ? -31.742 5.890 36.284 1.00 94.31 81 GLU A N 1
ATOM 634 C CA . GLU A 1 81 ? -32.611 6.611 35.346 1.00 94.31 81 GLU A CA 1
ATOM 635 C C . GLU A 1 81 ? -31.792 7.344 34.271 1.00 94.31 81 GLU A C 1
ATOM 637 O O . GLU A 1 81 ? -32.127 7.266 33.089 1.00 94.31 81 GLU A O 1
ATOM 642 N N . ALA A 1 82 ? -30.675 7.974 34.654 1.00 93.44 82 ALA A N 1
ATOM 643 C CA . ALA A 1 82 ? -29.748 8.605 33.717 1.00 93.44 82 ALA A CA 1
ATOM 644 C C . ALA A 1 82 ? -29.139 7.590 32.734 1.00 93.44 82 ALA A C 1
ATOM 646 O O . ALA A 1 82 ? -29.174 7.814 31.527 1.00 93.44 82 ALA A O 1
ATOM 647 N N . ALA A 1 83 ? -28.666 6.440 33.226 1.00 92.06 83 ALA A N 1
ATOM 648 C CA . ALA A 1 83 ? -28.110 5.383 32.381 1.00 92.06 83 ALA A CA 1
ATOM 649 C C . ALA A 1 83 ? -29.151 4.792 31.412 1.00 92.06 83 ALA A C 1
ATOM 651 O O . ALA A 1 83 ? -28.837 4.508 30.255 1.00 92.06 83 ALA A O 1
ATOM 652 N N . LEU A 1 84 ? -30.406 4.630 31.852 1.00 94.94 84 LEU A N 1
ATOM 653 C CA . LEU A 1 84 ? -31.501 4.198 30.976 1.00 94.94 84 LEU A CA 1
ATOM 654 C C . LEU A 1 84 ? -31.781 5.225 29.876 1.00 94.94 84 LEU A C 1
ATOM 656 O O . LEU A 1 84 ? -31.947 4.841 28.719 1.00 94.94 84 LEU A O 1
ATOM 660 N N . HIS A 1 85 ? -31.793 6.513 30.217 1.00 94.50 85 HIS A N 1
ATOM 661 C CA . HIS A 1 85 ? -31.973 7.583 29.242 1.00 94.50 85 HIS A CA 1
ATOM 662 C C . HIS A 1 85 ? -30.817 7.629 28.230 1.00 94.50 85 HIS A C 1
ATOM 664 O O . HIS A 1 85 ? -31.053 7.689 27.027 1.00 94.50 85 HIS A O 1
ATOM 670 N N . GLU A 1 86 ? -29.564 7.537 28.681 1.00 94.19 86 GLU A N 1
ATOM 671 C CA . GLU A 1 86 ? -28.394 7.469 27.794 1.00 94.19 86 GLU A CA 1
ATOM 672 C C . GLU A 1 86 ? -28.442 6.258 26.855 1.00 94.19 86 GLU A C 1
ATOM 674 O O . GLU A 1 86 ? -28.136 6.380 25.665 1.00 94.19 86 GLU A O 1
ATOM 679 N N . CYS A 1 87 ? -28.875 5.102 27.364 1.00 95.00 87 CYS A N 1
ATOM 680 C CA . CYS A 1 87 ? -29.072 3.897 26.565 1.00 95.00 87 CYS A CA 1
ATOM 681 C C . CYS A 1 87 ? -30.138 4.114 25.478 1.00 95.00 87 CYS A C 1
ATOM 683 O O . CYS A 1 87 ? -29.910 3.778 24.314 1.00 95.00 87 CYS A O 1
ATOM 685 N N . GLN A 1 88 ? -31.270 4.734 25.826 1.00 96.44 88 GLN A N 1
ATOM 686 C CA . GLN A 1 88 ? -32.341 5.056 24.875 1.00 96.44 88 GLN A CA 1
ATOM 687 C C . GLN A 1 88 ? -31.866 6.031 23.795 1.00 96.44 88 GLN A C 1
ATOM 689 O O . GLN A 1 88 ? -31.999 5.734 22.612 1.00 96.44 88 GLN A O 1
ATOM 694 N N . VAL A 1 89 ? -31.227 7.138 24.184 1.00 95.81 89 VAL A N 1
ATOM 695 C CA . VAL A 1 89 ? -30.674 8.122 23.240 1.00 95.81 89 VAL A CA 1
ATOM 696 C C . VAL A 1 89 ? -29.667 7.472 22.294 1.00 95.81 89 VAL A C 1
ATOM 698 O O . VAL A 1 89 ? -29.720 7.699 21.086 1.00 95.81 89 VAL A O 1
ATOM 701 N N . SER A 1 90 ? -28.768 6.638 22.817 1.00 93.75 90 SER A N 1
ATOM 702 C CA . SER A 1 90 ? -27.762 5.948 22.002 1.00 93.75 90 SER A CA 1
ATOM 703 C C . SER A 1 90 ? -28.399 4.960 21.022 1.00 93.75 90 SER A C 1
ATOM 705 O O . SER A 1 90 ? -27.985 4.886 19.867 1.00 93.75 90 SER A O 1
ATOM 707 N N . THR A 1 91 ? -29.434 4.240 21.459 1.00 95.56 91 THR A N 1
ATOM 708 C CA . THR A 1 91 ? -30.185 3.295 20.619 1.00 95.56 91 THR A CA 1
ATOM 709 C C . THR A 1 91 ? -30.944 4.023 19.510 1.00 95.56 91 THR A C 1
ATOM 711 O O . THR A 1 91 ? -30.892 3.612 18.352 1.00 95.56 91 THR A O 1
ATOM 714 N N . ASP A 1 92 ? -31.582 5.149 19.832 1.00 95.69 92 ASP A N 1
ATOM 715 C CA . ASP A 1 92 ? -32.298 5.981 18.864 1.00 95.69 92 ASP A CA 1
ATOM 716 C C . ASP A 1 92 ? -31.357 6.613 17.834 1.00 95.69 92 ASP A C 1
ATOM 718 O O . ASP A 1 92 ? -31.696 6.714 16.652 1.00 95.69 92 ASP A O 1
ATOM 722 N N . LEU A 1 93 ? -30.172 7.055 18.268 1.00 95.50 93 LEU A N 1
ATOM 723 C CA . LEU A 1 93 ? -29.137 7.563 17.370 1.00 95.50 93 LEU A CA 1
ATOM 724 C C . LEU A 1 93 ? -28.627 6.462 16.443 1.00 95.50 93 LEU A C 1
ATOM 726 O O . LEU A 1 93 ? -28.535 6.691 15.237 1.00 95.50 93 LEU A O 1
ATOM 730 N N . LEU A 1 94 ? -28.359 5.268 16.977 1.00 93.88 94 LEU A N 1
ATOM 731 C CA . LEU A 1 94 ? -27.933 4.122 16.180 1.00 93.88 94 LEU A CA 1
ATOM 732 C C . LEU A 1 94 ? -28.977 3.785 15.109 1.00 93.88 94 LEU A C 1
ATOM 734 O O . LEU A 1 94 ? -28.642 3.760 13.929 1.00 93.88 94 LEU A O 1
ATOM 738 N N . ALA A 1 95 ? -30.249 3.651 15.489 1.00 95.56 95 ALA A N 1
ATOM 739 C CA . ALA A 1 95 ? -31.333 3.340 14.559 1.00 95.56 95 ALA A CA 1
ATOM 740 C C . ALA A 1 95 ? -31.515 4.393 13.445 1.00 95.56 95 ALA A C 1
ATOM 742 O O . ALA A 1 95 ? -31.978 4.069 12.351 1.00 95.56 95 ALA A O 1
ATOM 743 N N . LYS A 1 96 ? -31.157 5.660 13.702 1.00 95.62 96 LYS A N 1
ATOM 744 C CA . LYS A 1 96 ? -31.241 6.754 12.717 1.00 95.62 96 LYS A CA 1
ATOM 745 C C . LYS A 1 96 ? -30.023 6.847 11.802 1.00 95.62 96 LYS A C 1
ATOM 747 O O . LYS A 1 96 ? -30.180 7.167 10.623 1.00 95.62 96 LYS A O 1
ATOM 752 N N . GLU A 1 97 ? -28.825 6.640 12.338 1.00 96.00 97 GLU A N 1
ATOM 753 C CA . GLU A 1 97 ? -27.570 6.855 11.608 1.00 96.00 97 GLU A CA 1
ATOM 754 C C . GLU A 1 97 ? -27.071 5.591 10.900 1.00 96.00 97 GLU A C 1
ATOM 756 O O . GLU A 1 97 ? -26.543 5.691 9.792 1.00 96.00 97 GLU A O 1
ATOM 761 N N . GLU A 1 98 ? -27.305 4.402 11.462 1.00 95.06 98 GLU A N 1
ATOM 762 C CA . GLU A 1 98 ? -26.950 3.116 10.847 1.00 95.06 98 GLU A CA 1
ATOM 763 C C . GLU A 1 98 ? -27.432 2.981 9.390 1.00 95.06 98 GLU A C 1
ATOM 765 O O . GLU A 1 98 ? -26.591 2.729 8.521 1.00 95.06 98 GLU A O 1
ATOM 770 N N . PRO A 1 99 ? -28.717 3.217 9.044 1.00 96.69 99 PRO A N 1
ATOM 771 C CA . PRO A 1 99 ? -29.165 3.080 7.659 1.00 96.69 99 PRO A CA 1
ATOM 772 C C . PRO A 1 99 ? -28.487 4.081 6.714 1.00 96.69 99 PRO A C 1
ATOM 774 O O . PRO A 1 99 ? -28.183 3.729 5.575 1.00 96.69 99 PRO A O 1
ATOM 777 N N . LYS A 1 100 ? -28.187 5.303 7.178 1.00 96.50 100 LYS A N 1
ATOM 778 C CA . LYS A 1 100 ? -27.491 6.316 6.365 1.00 96.50 100 LYS A CA 1
ATOM 779 C C . LYS A 1 100 ? -26.055 5.894 6.070 1.00 96.50 100 LYS A C 1
ATOM 781 O O . LYS A 1 100 ? -25.578 6.070 4.950 1.00 96.50 100 LYS A O 1
ATOM 786 N N . ILE A 1 101 ? -25.367 5.336 7.065 1.00 95.88 101 ILE A N 1
ATOM 787 C CA . ILE A 1 101 ? -24.003 4.824 6.910 1.00 95.88 101 ILE A CA 1
ATOM 788 C C . ILE A 1 101 ? -24.003 3.630 5.949 1.00 95.88 101 ILE A C 1
ATOM 790 O O . ILE A 1 101 ? -23.181 3.588 5.034 1.00 95.88 101 ILE A O 1
ATOM 794 N N . LEU A 1 102 ? -24.952 2.700 6.089 1.00 96.38 102 LEU A N 1
ATOM 795 C CA . LEU A 1 102 ? -25.090 1.558 5.179 1.00 96.38 102 LEU A CA 1
ATOM 796 C C . LEU A 1 102 ? -25.376 1.995 3.734 1.00 96.38 102 LEU A C 1
ATOM 798 O O . LEU A 1 102 ? -24.779 1.459 2.801 1.00 96.38 102 LEU A O 1
ATOM 802 N N . GLU A 1 103 ? -26.220 3.009 3.532 1.00 97.06 103 GLU A N 1
ATOM 803 C CA . GLU A 1 103 ? -26.472 3.581 2.205 1.00 97.06 103 GLU A CA 1
ATOM 804 C C . GLU A 1 103 ? -25.204 4.214 1.604 1.00 97.06 103 GLU A C 1
ATOM 806 O O . GLU A 1 103 ? -24.898 4.022 0.422 1.00 97.06 103 GLU A O 1
ATOM 811 N N . GLN A 1 104 ? -24.418 4.931 2.413 1.00 97.31 104 GLN A N 1
ATOM 812 C CA . GLN A 1 104 ? -23.138 5.493 1.977 1.00 97.31 104 GLN A CA 1
ATOM 813 C C . GLN A 1 104 ? -22.133 4.404 1.594 1.00 97.31 104 GLN A C 1
ATOM 815 O O . GLN A 1 104 ? -21.465 4.541 0.566 1.00 97.31 104 GLN A O 1
ATOM 820 N N . ILE A 1 105 ? -22.050 3.320 2.372 1.00 94.69 105 ILE A N 1
ATOM 821 C CA . ILE A 1 105 ? -21.210 2.159 2.056 1.00 94.69 105 ILE A CA 1
ATOM 822 C C . ILE A 1 105 ? -21.631 1.574 0.707 1.00 94.69 105 ILE A C 1
ATOM 824 O O . ILE A 1 105 ? -20.801 1.492 -0.196 1.00 94.69 105 ILE A O 1
ATOM 828 N N . ALA A 1 106 ? -22.920 1.285 0.514 1.00 96.81 106 ALA A N 1
ATOM 829 C CA . ALA A 1 106 ? -23.428 0.737 -0.743 1.00 96.81 106 ALA A CA 1
ATOM 830 C C . ALA A 1 106 ? -23.126 1.655 -1.946 1.00 96.81 106 ALA A C 1
ATOM 832 O O . ALA A 1 106 ? -22.728 1.196 -3.023 1.00 96.81 106 ALA A O 1
ATOM 833 N N . LYS A 1 107 ? -23.250 2.978 -1.769 1.00 97.00 107 LYS A N 1
ATOM 834 C CA . LYS A 1 107 ? -22.910 3.969 -2.800 1.00 97.00 107 LYS A CA 1
ATOM 835 C C . LYS A 1 107 ? -21.415 3.972 -3.131 1.00 97.00 107 LYS A C 1
ATOM 837 O O . LYS A 1 107 ? -21.049 4.054 -4.308 1.00 97.00 107 LYS A O 1
ATOM 842 N N . LEU A 1 108 ? -20.551 3.891 -2.121 1.00 97.00 108 LEU A N 1
ATOM 843 C CA . LEU A 1 108 ? -19.099 3.829 -2.301 1.00 97.00 108 LEU A CA 1
ATOM 844 C C . LEU A 1 108 ? -18.664 2.515 -2.957 1.00 97.00 108 LEU A C 1
ATOM 846 O O . LEU A 1 108 ? -17.835 2.546 -3.866 1.00 97.00 108 LEU A O 1
ATOM 850 N N . GLU A 1 109 ? -19.257 1.386 -2.574 1.00 97.25 109 GLU A N 1
ATOM 851 C CA . GLU A 1 109 ? -19.001 0.076 -3.180 1.00 97.25 109 GLU A CA 1
ATOM 852 C C . GLU A 1 109 ? -19.410 0.041 -4.654 1.00 97.25 109 GLU A C 1
ATOM 854 O O . GLU A 1 109 ? -18.636 -0.404 -5.503 1.00 97.25 109 GLU A O 1
ATOM 859 N N . SER A 1 110 ? -20.580 0.594 -4.988 1.00 96.75 110 SER A N 1
ATOM 860 C CA . SER A 1 110 ? -21.034 0.758 -6.374 1.00 96.75 110 SER A CA 1
ATOM 861 C C . SER A 1 110 ? -20.064 1.617 -7.196 1.00 96.75 110 SER A C 1
ATOM 863 O O . SER A 1 110 ? -19.641 1.219 -8.287 1.00 96.75 110 SER A O 1
ATOM 865 N N . LYS A 1 111 ? -19.621 2.760 -6.651 1.00 97.00 111 LYS A N 1
ATOM 866 C CA . LYS A 1 111 ? -18.628 3.631 -7.302 1.00 97.00 111 LYS A CA 1
ATOM 867 C C . LYS A 1 111 ? -17.295 2.915 -7.519 1.00 97.00 111 LYS A C 1
ATOM 869 O O . LYS A 1 111 ? -16.715 3.011 -8.598 1.00 97.00 111 LYS A O 1
ATOM 874 N N . LEU A 1 112 ? -16.815 2.186 -6.516 1.00 95.00 112 LEU A N 1
ATOM 875 C CA . LEU A 1 112 ? -15.580 1.414 -6.597 1.00 95.00 112 LEU A CA 1
ATOM 876 C C . LEU A 1 112 ? -15.684 0.290 -7.636 1.00 95.00 112 LEU A C 1
ATOM 878 O O . LEU A 1 112 ? -14.749 0.084 -8.409 1.00 95.00 112 LEU A O 1
ATOM 882 N N . ALA A 1 113 ? -16.822 -0.399 -7.711 1.00 96.25 113 ALA A N 1
ATOM 883 C CA . ALA A 1 113 ? -17.075 -1.396 -8.745 1.00 96.25 113 ALA A CA 1
ATOM 884 C C . ALA A 1 113 ? -17.082 -0.772 -10.151 1.00 96.25 113 ALA A C 1
ATOM 886 O O . ALA A 1 113 ? -16.499 -1.350 -11.068 1.00 96.25 113 ALA A O 1
ATOM 887 N N . GLY A 1 114 ? -17.679 0.415 -10.314 1.00 97.44 114 GLY A N 1
ATOM 888 C CA . GLY A 1 114 ? -17.625 1.195 -11.555 1.00 97.44 114 GLY A CA 1
ATOM 889 C C . GLY A 1 114 ? -16.189 1.510 -11.975 1.00 97.44 114 GLY A C 1
ATOM 890 O O . GLY A 1 114 ? -15.760 1.095 -13.048 1.00 97.44 114 GLY A O 1
ATOM 891 N N . LEU A 1 115 ? -15.403 2.110 -11.077 1.00 96.69 115 LEU A N 1
ATOM 892 C CA . LEU A 1 115 ? -13.999 2.445 -11.338 1.00 96.69 115 LEU A CA 1
ATOM 893 C C . LEU A 1 115 ? -13.146 1.218 -11.687 1.00 96.69 115 LEU A C 1
ATOM 895 O O . LEU A 1 115 ? -12.283 1.293 -12.557 1.00 96.69 115 LEU A O 1
ATOM 899 N N . ARG A 1 116 ? -13.390 0.066 -11.048 1.00 96.06 116 ARG A N 1
ATOM 900 C CA . ARG A 1 116 ? -12.699 -1.188 -11.391 1.00 96.06 116 ARG A CA 1
ATOM 901 C C . ARG A 1 116 ? -13.032 -1.668 -12.804 1.00 96.06 116 ARG A C 1
ATOM 903 O O . ARG A 1 116 ? -12.138 -2.134 -13.510 1.00 96.06 116 ARG A O 1
ATOM 910 N N . ARG A 1 117 ? -14.295 -1.559 -13.230 1.00 96.75 117 ARG A N 1
ATOM 911 C CA . ARG A 1 117 ? -14.699 -1.901 -14.605 1.00 96.75 117 ARG A CA 1
ATOM 912 C C . ARG A 1 117 ? -14.078 -0.947 -15.619 1.00 96.75 117 ARG A C 1
ATOM 914 O O . ARG A 1 117 ? -13.594 -1.410 -16.651 1.00 96.75 117 ARG A O 1
ATOM 921 N N . ASP A 1 118 ? -14.049 0.345 -15.310 1.00 96.31 118 ASP A N 1
ATOM 922 C CA . ASP A 1 118 ? -13.434 1.360 -16.167 1.00 96.31 118 ASP A CA 1
ATOM 923 C C . ASP A 1 118 ? -11.931 1.107 -16.317 1.00 96.31 118 ASP A C 1
ATOM 925 O O . ASP A 1 118 ? -11.429 1.067 -17.438 1.00 96.31 118 ASP A O 1
ATOM 929 N N . ALA A 1 119 ? -11.231 0.827 -15.213 1.00 94.69 119 ALA A N 1
ATOM 930 C CA . ALA A 1 119 ? -9.814 0.468 -15.224 1.00 94.69 119 ALA A CA 1
ATOM 931 C C . ALA A 1 119 ? -9.546 -0.798 -16.054 1.00 94.69 119 ALA A C 1
ATOM 933 O O . ALA A 1 119 ? -8.657 -0.800 -16.901 1.00 94.69 119 ALA A O 1
ATOM 934 N N . SER A 1 120 ? -10.352 -1.852 -15.879 1.00 95.44 120 SER A N 1
ATOM 935 C CA . SER A 1 120 ? -10.234 -3.076 -16.683 1.00 95.44 120 SER A CA 1
ATOM 936 C C . SER A 1 120 ? -10.494 -2.821 -18.172 1.00 95.44 120 SER A C 1
ATOM 938 O O . SER A 1 120 ? -9.795 -3.358 -19.028 1.00 95.44 120 SER A O 1
ATOM 940 N N . THR A 1 121 ? -11.472 -1.978 -18.501 1.00 96.56 121 THR A N 1
ATOM 941 C CA . THR A 1 121 ? -11.780 -1.616 -19.892 1.00 96.56 121 THR A CA 1
ATOM 942 C C . THR A 1 121 ? -10.657 -0.788 -20.509 1.00 96.56 121 THR A C 1
ATOM 944 O O . THR A 1 121 ? -10.274 -1.034 -21.651 1.00 96.56 121 THR A O 1
ATOM 947 N N . ALA A 1 122 ? -10.104 0.170 -19.765 1.00 95.25 122 ALA A N 1
ATOM 948 C CA . ALA A 1 122 ? -8.953 0.955 -20.191 1.00 95.25 122 ALA A CA 1
ATOM 949 C C . ALA A 1 122 ? -7.727 0.064 -20.420 1.00 95.25 122 ALA A C 1
ATOM 951 O O . ALA A 1 122 ? -7.085 0.186 -21.457 1.00 95.25 122 ALA A O 1
ATOM 952 N N . GLN A 1 123 ? -7.460 -0.885 -19.520 1.00 95.00 123 GLN A N 1
ATOM 953 C CA . GLN A 1 123 ? -6.383 -1.858 -19.686 1.00 95.00 123 GLN A CA 1
ATOM 954 C C . GLN A 1 123 ? -6.556 -2.679 -20.970 1.00 95.00 123 GLN A C 1
ATOM 956 O O . GLN A 1 123 ? -5.637 -2.729 -21.780 1.00 95.00 123 GLN A O 1
ATOM 961 N N . LYS A 1 124 ? -7.750 -3.234 -21.219 1.00 95.50 124 LYS A N 1
ATOM 962 C CA . LYS A 1 124 ? -8.037 -3.965 -22.466 1.00 95.50 124 LYS A CA 1
ATOM 963 C C . LYS A 1 124 ? -7.846 -3.103 -23.714 1.00 95.50 124 LYS A C 1
ATOM 965 O O . LYS A 1 124 ? -7.402 -3.603 -24.740 1.00 95.50 124 LYS A O 1
ATOM 970 N N . ARG A 1 125 ? -8.194 -1.812 -23.652 1.00 94.19 125 ARG A N 1
ATOM 971 C CA . ARG A 1 125 ? -7.950 -0.875 -24.762 1.00 94.19 125 ARG A CA 1
ATOM 972 C C . ARG A 1 125 ? -6.460 -0.664 -24.996 1.00 94.19 125 ARG A C 1
ATOM 974 O O . ARG A 1 125 ? -6.052 -0.674 -26.148 1.00 94.19 125 ARG A O 1
ATOM 981 N N . VAL A 1 126 ? -5.672 -0.503 -23.934 1.00 93.56 126 VAL A N 1
ATOM 982 C CA . VAL A 1 126 ? -4.210 -0.375 -24.029 1.00 93.56 126 VAL A CA 1
ATOM 983 C C . VAL A 1 126 ? -3.596 -1.641 -24.625 1.00 93.56 126 VAL A C 1
ATOM 985 O O . VAL A 1 126 ? -2.779 -1.541 -25.531 1.00 93.56 126 VAL A O 1
ATOM 988 N N . GLU A 1 127 ? -4.027 -2.822 -24.178 1.00 92.69 127 GLU A N 1
ATOM 989 C CA . GLU A 1 127 ? -3.585 -4.111 -24.729 1.00 92.69 127 GLU A CA 1
ATOM 990 C C . GLU A 1 127 ? -3.933 -4.225 -26.223 1.00 92.69 127 GLU A C 1
ATOM 992 O O . GLU A 1 127 ? -3.050 -4.476 -27.038 1.00 92.69 127 GLU A O 1
ATOM 997 N N . ALA A 1 128 ? -5.178 -3.928 -26.611 1.00 91.56 128 ALA A N 1
ATOM 998 C CA . ALA A 1 128 ? -5.599 -3.948 -28.013 1.00 91.56 128 ALA A CA 1
ATOM 999 C C . ALA A 1 128 ? -4.847 -2.920 -28.881 1.00 91.56 128 ALA A C 1
ATOM 1001 O O . ALA A 1 128 ? -4.517 -3.201 -30.032 1.00 91.56 128 ALA A O 1
ATOM 1002 N N . GLN A 1 129 ? -4.560 -1.730 -28.345 1.00 91.06 129 GLN A N 1
ATOM 1003 C CA . GLN A 1 129 ? -3.743 -0.722 -29.023 1.00 91.06 129 GLN A CA 1
ATOM 1004 C C . GLN A 1 129 ? -2.299 -1.198 -29.196 1.00 91.06 129 GLN A C 1
ATOM 1006 O O . GLN A 1 129 ? -1.741 -1.043 -30.278 1.00 91.06 129 GLN A O 1
ATOM 1011 N N . ALA A 1 130 ? -1.709 -1.812 -28.170 1.00 87.88 130 ALA A N 1
ATOM 1012 C CA . ALA A 1 130 ? -0.363 -2.369 -28.241 1.00 87.88 130 ALA A CA 1
ATOM 1013 C C . ALA A 1 130 ? -0.273 -3.505 -29.273 1.00 87.88 130 ALA A C 1
ATOM 1015 O O . ALA A 1 130 ? 0.657 -3.523 -30.079 1.00 87.88 130 ALA A O 1
ATOM 1016 N N . GLU A 1 131 ? -1.261 -4.404 -29.309 1.00 90.62 131 GLU A N 1
ATOM 1017 C CA . GLU A 1 131 ? -1.355 -5.457 -30.325 1.00 90.62 131 GLU A CA 1
ATOM 1018 C C . GLU A 1 131 ? -1.491 -4.873 -31.736 1.00 90.62 131 GLU A C 1
ATOM 1020 O O . GLU A 1 131 ? -0.782 -5.300 -32.648 1.00 90.62 131 GLU A O 1
ATOM 1025 N N . ALA A 1 132 ? -2.351 -3.867 -31.923 1.00 87.56 132 ALA A N 1
ATOM 1026 C CA . ALA A 1 132 ? -2.517 -3.196 -33.211 1.00 87.56 132 ALA A CA 1
ATOM 1027 C C . ALA A 1 132 ? -1.215 -2.520 -33.672 1.00 87.56 132 ALA A C 1
ATOM 1029 O O . ALA A 1 132 ? -0.798 -2.709 -34.813 1.00 87.56 132 ALA A O 1
ATOM 1030 N N . VAL A 1 133 ? -0.527 -1.801 -32.778 1.00 86.06 133 VAL A N 1
ATOM 1031 C CA . VAL A 1 133 ? 0.790 -1.196 -33.043 1.00 86.06 133 VAL A CA 1
ATOM 1032 C C . VAL A 1 133 ? 1.811 -2.265 -33.426 1.00 86.06 133 VAL A C 1
ATOM 1034 O O . VAL A 1 133 ? 2.550 -2.093 -34.393 1.00 86.06 133 VAL A O 1
ATOM 1037 N N . GLN A 1 134 ? 1.843 -3.396 -32.721 1.00 85.81 134 GLN A N 1
ATOM 1038 C CA . GLN A 1 134 ? 2.757 -4.491 -33.036 1.00 85.81 134 GLN A CA 1
ATOM 1039 C C . GLN A 1 134 ? 2.463 -5.112 -34.408 1.00 85.81 134 GLN A C 1
ATOM 1041 O O . GLN A 1 134 ? 3.397 -5.378 -35.166 1.00 85.81 134 GLN A O 1
ATOM 1046 N N . GLN A 1 135 ? 1.188 -5.317 -34.752 1.00 87.81 135 GLN A N 1
ATOM 1047 C CA . GLN A 1 135 ? 0.784 -5.808 -36.072 1.00 87.81 135 GLN A CA 1
ATOM 1048 C C . GLN A 1 135 ? 1.184 -4.827 -37.176 1.00 87.81 135 GLN A C 1
ATOM 1050 O O . GLN A 1 135 ? 1.765 -5.242 -38.176 1.00 87.81 135 GLN A O 1
ATOM 1055 N N . LEU A 1 136 ? 0.947 -3.530 -36.966 1.00 84.12 136 LEU A N 1
ATOM 1056 C CA . LEU A 1 136 ? 1.345 -2.463 -37.881 1.00 84.12 136 LEU A CA 1
ATOM 1057 C C . LEU A 1 136 ? 2.865 -2.424 -38.095 1.00 84.12 136 LEU A C 1
ATOM 1059 O O . LEU A 1 136 ? 3.333 -2.459 -39.234 1.00 84.12 136 LEU A O 1
ATOM 1063 N N . ARG A 1 137 ? 3.650 -2.482 -37.011 1.00 85.06 137 ARG A N 1
ATOM 1064 C CA . ARG A 1 137 ? 5.117 -2.633 -37.060 1.00 85.06 137 ARG A CA 1
ATOM 1065 C C . ARG A 1 137 ? 5.543 -3.941 -37.746 1.00 85.06 137 ARG A C 1
ATOM 1067 O O . ARG A 1 137 ? 6.626 -4.011 -38.324 1.00 85.06 137 ARG A O 1
ATOM 1074 N N . GLY A 1 138 ? 4.702 -4.975 -37.731 1.00 83.81 138 GLY A N 1
ATOM 1075 C CA . GLY A 1 138 ? 4.904 -6.235 -38.450 1.00 83.81 138 GLY A CA 1
ATOM 1076 C C . GLY A 1 138 ? 4.966 -6.079 -39.972 1.00 83.81 138 GLY A C 1
ATOM 1077 O O . GLY A 1 138 ? 5.739 -6.794 -40.611 1.00 83.81 138 GLY A O 1
ATOM 1078 N N . TYR A 1 139 ? 4.248 -5.106 -40.540 1.00 86.56 139 TYR A N 1
ATOM 1079 C CA . TYR A 1 139 ? 4.295 -4.776 -41.972 1.00 86.56 139 TYR A CA 1
ATOM 1080 C C . TYR A 1 139 ? 5.510 -3.927 -42.371 1.00 86.56 139 TYR A C 1
ATOM 1082 O O . TYR A 1 139 ? 5.715 -3.671 -43.557 1.00 86.56 139 TYR A O 1
ATOM 1090 N N . CYS A 1 140 ? 6.323 -3.494 -41.404 1.00 88.62 140 CYS A N 1
ATOM 1091 C CA . CYS A 1 140 ? 7.550 -2.762 -41.677 1.00 88.62 140 CYS A CA 1
ATOM 1092 C C . CYS A 1 140 ? 8.542 -3.646 -42.471 1.00 88.62 140 CYS A C 1
ATOM 1094 O O . CYS A 1 140 ? 8.692 -4.831 -42.144 1.00 88.62 140 CYS A O 1
ATOM 1096 N N . PRO A 1 141 ? 9.228 -3.100 -43.491 1.00 91.12 141 PRO A N 1
ATOM 1097 C CA . PRO A 1 141 ? 10.328 -3.775 -44.175 1.00 91.12 141 PRO A CA 1
ATOM 1098 C C . PRO A 1 141 ? 11.397 -4.326 -43.207 1.00 91.12 141 PRO A C 1
ATOM 1100 O O . PRO A 1 141 ? 11.710 -3.708 -42.185 1.00 91.12 141 PRO A O 1
ATOM 1103 N N . GLU A 1 142 ? 11.951 -5.509 -43.503 1.00 88.94 142 GLU A N 1
ATOM 1104 C CA . GLU A 1 142 ? 12.903 -6.190 -42.604 1.00 88.94 142 GLU A CA 1
ATOM 1105 C C . GLU A 1 142 ? 14.217 -5.418 -42.412 1.00 88.94 142 GLU A C 1
ATOM 1107 O O . GLU A 1 142 ? 14.775 -5.432 -41.318 1.00 88.94 142 GLU A O 1
ATOM 1112 N N . ASP A 1 143 ? 14.675 -4.675 -43.417 1.00 89.81 143 ASP A N 1
ATOM 1113 C CA . ASP A 1 143 ? 15.861 -3.815 -43.341 1.00 89.81 143 ASP A CA 1
ATOM 1114 C C . ASP A 1 143 ? 15.701 -2.695 -42.299 1.00 89.81 143 ASP A C 1
ATOM 1116 O O . ASP A 1 143 ? 16.620 -2.417 -41.521 1.00 89.81 143 ASP A O 1
ATOM 1120 N N . ILE A 1 144 ? 14.506 -2.105 -42.205 1.00 88.12 144 ILE A N 1
ATOM 1121 C CA . ILE A 1 144 ? 14.189 -1.102 -41.181 1.00 88.12 144 ILE A CA 1
ATOM 1122 C C . ILE A 1 144 ? 14.119 -1.762 -39.799 1.00 88.12 144 ILE A C 1
ATOM 1124 O O . ILE A 1 144 ? 14.687 -1.239 -38.837 1.00 88.12 144 ILE A O 1
ATOM 1128 N N . LYS A 1 145 ? 13.486 -2.939 -39.683 1.00 87.44 145 LYS A N 1
ATOM 1129 C CA . LYS A 1 145 ? 13.431 -3.689 -38.414 1.00 87.44 145 LYS A CA 1
ATOM 1130 C C . LYS A 1 145 ? 14.826 -4.051 -37.906 1.00 87.44 145 LYS A C 1
ATOM 1132 O O . LYS A 1 145 ? 15.093 -3.922 -36.711 1.00 87.44 145 LYS A O 1
ATOM 1137 N N . GLU A 1 146 ? 15.716 -4.509 -38.781 1.00 90.44 146 GLU A N 1
ATOM 1138 C CA . GLU A 1 146 ? 17.101 -4.829 -38.427 1.00 90.44 146 GLU A CA 1
ATOM 1139 C C . GLU A 1 146 ? 17.885 -3.586 -38.002 1.00 90.44 146 GLU A C 1
ATOM 1141 O O . GLU A 1 146 ? 18.562 -3.621 -36.971 1.00 90.44 146 GLU A O 1
ATOM 1146 N N . SER A 1 147 ? 17.736 -2.474 -38.727 1.00 92.12 147 SER A N 1
ATOM 1147 C CA . SER A 1 147 ? 18.350 -1.190 -38.371 1.00 92.12 147 SER A CA 1
ATOM 1148 C C . SER A 1 147 ? 17.933 -0.725 -36.971 1.00 92.12 147 SER A C 1
ATOM 1150 O O . SER A 1 147 ? 18.785 -0.423 -36.130 1.00 92.12 147 SER A O 1
ATOM 1152 N N . VAL A 1 148 ? 16.631 -0.768 -36.671 1.00 92.12 148 VAL A N 1
ATOM 1153 C CA . VAL A 1 148 ? 16.089 -0.383 -35.359 1.00 92.12 148 VAL A CA 1
ATOM 1154 C C . VAL A 1 148 ? 16.573 -1.330 -34.261 1.00 92.12 148 VAL A C 1
ATOM 1156 O O . VAL A 1 148 ? 17.014 -0.873 -33.208 1.00 92.12 148 VAL A O 1
ATOM 1159 N N . ARG A 1 149 ? 16.591 -2.648 -34.503 1.00 92.44 149 ARG A N 1
ATOM 1160 C CA . ARG A 1 149 ? 17.142 -3.626 -33.545 1.00 92.44 149 ARG A CA 1
ATOM 1161 C C . ARG A 1 149 ? 18.607 -3.342 -33.214 1.00 92.44 149 ARG A C 1
ATOM 1163 O O . ARG A 1 149 ? 19.001 -3.468 -32.056 1.00 92.44 149 ARG A O 1
ATOM 1170 N N . LEU A 1 150 ? 19.424 -2.987 -34.206 1.00 93.69 150 LEU A N 1
ATOM 1171 C CA . LEU A 1 150 ? 20.834 -2.645 -33.995 1.00 93.69 150 LEU A CA 1
ATOM 1172 C C . LEU A 1 150 ? 20.990 -1.337 -33.208 1.00 93.69 150 LEU A C 1
ATOM 1174 O O . LEU A 1 150 ? 21.810 -1.270 -32.288 1.00 93.69 150 LEU A O 1
ATOM 1178 N N . ALA A 1 151 ? 20.179 -0.325 -33.520 1.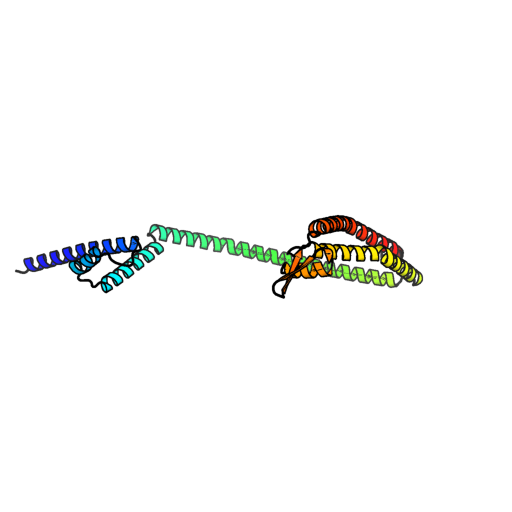00 92.94 151 ALA A N 1
ATOM 1179 C CA . ALA A 1 151 ? 20.159 0.939 -32.791 1.00 92.94 151 ALA A CA 1
ATOM 1180 C C . ALA A 1 151 ? 19.761 0.735 -31.318 1.00 92.94 151 ALA A C 1
ATOM 1182 O O . ALA A 1 151 ? 20.491 1.167 -30.427 1.00 92.94 151 ALA A O 1
ATOM 1183 N N . VAL A 1 152 ? 18.681 -0.008 -31.050 1.00 94.19 152 VAL A N 1
ATOM 1184 C CA . VAL A 1 152 ? 18.235 -0.349 -29.687 1.00 94.19 152 VAL A CA 1
ATOM 1185 C C . VAL A 1 152 ? 19.316 -1.116 -28.927 1.00 94.19 152 VAL A C 1
ATOM 1187 O O . VAL A 1 152 ? 19.672 -0.713 -27.824 1.00 94.19 152 VAL A O 1
ATOM 1190 N N . LYS A 1 153 ? 19.930 -2.146 -29.528 1.00 94.75 153 LYS A N 1
ATOM 1191 C CA . LYS A 1 153 ? 21.046 -2.881 -28.898 1.00 94.75 153 LYS A CA 1
ATOM 1192 C C . LYS A 1 153 ? 22.213 -1.969 -28.522 1.00 94.75 153 LYS A C 1
ATOM 1194 O O . LYS A 1 153 ? 22.846 -2.167 -27.488 1.00 94.75 153 LYS A O 1
ATOM 1199 N N . THR A 1 154 ? 22.502 -0.968 -29.350 1.00 95.25 154 THR A N 1
ATOM 1200 C CA . THR A 1 154 ? 23.566 0.008 -29.080 1.00 95.25 154 THR A CA 1
ATOM 1201 C C . THR A 1 154 ? 23.214 0.881 -27.872 1.00 95.25 154 THR A C 1
ATOM 1203 O O . THR A 1 154 ? 24.052 1.080 -26.992 1.00 95.25 154 THR A O 1
ATOM 1206 N N . VAL A 1 155 ? 21.961 1.339 -27.775 1.00 94.44 155 VAL A N 1
ATOM 1207 C CA . VAL A 1 155 ? 21.451 2.096 -26.617 1.00 94.44 155 VAL A CA 1
ATOM 1208 C C . VAL A 1 155 ? 21.476 1.237 -25.345 1.00 94.44 155 VAL A C 1
ATOM 1210 O O . VAL A 1 155 ? 21.956 1.686 -24.302 1.00 94.44 155 VAL A O 1
ATOM 1213 N N . GLU A 1 156 ? 21.031 -0.019 -25.427 1.00 93.62 156 GLU A N 1
ATOM 1214 C CA . GLU A 1 156 ? 21.029 -0.972 -24.309 1.00 93.62 156 GLU A CA 1
ATOM 1215 C C . GLU A 1 156 ? 22.434 -1.303 -23.792 1.00 93.62 156 GLU A C 1
ATOM 1217 O O . GLU A 1 156 ? 22.616 -1.464 -22.579 1.00 93.62 156 GLU A O 1
ATOM 1222 N N . ALA A 1 157 ? 23.415 -1.412 -24.693 1.00 94.38 157 ALA A N 1
ATOM 1223 C CA . ALA A 1 157 ? 24.813 -1.664 -24.356 1.00 94.38 157 ALA A CA 1
ATOM 1224 C C . ALA A 1 157 ? 25.515 -0.420 -23.786 1.00 94.38 157 ALA A C 1
ATOM 1226 O O . ALA A 1 157 ? 26.407 -0.550 -22.953 1.00 94.38 157 ALA A O 1
ATOM 1227 N N . GLY A 1 158 ? 25.112 0.779 -24.215 1.00 94.81 158 GLY A N 1
ATOM 1228 C CA . GLY A 1 158 ? 25.635 2.046 -23.712 1.00 94.81 158 GLY A CA 1
ATOM 1229 C C . GLY A 1 158 ? 24.919 2.500 -22.442 1.00 94.81 158 GLY A C 1
ATOM 1230 O O . GLY A 1 158 ? 25.263 2.112 -21.324 1.00 94.81 158 GLY A O 1
ATOM 1231 N N . ILE A 1 159 ? 23.913 3.357 -22.611 1.00 92.56 159 ILE A N 1
ATOM 1232 C CA . ILE A 1 159 ? 23.229 4.001 -21.486 1.00 92.56 159 ILE A CA 1
ATOM 1233 C C . ILE A 1 159 ? 22.363 3.025 -20.683 1.00 92.56 159 ILE A C 1
ATOM 1235 O O . ILE A 1 159 ? 22.242 3.172 -19.468 1.00 92.56 159 ILE A O 1
ATOM 1239 N N . GLY A 1 160 ? 21.835 1.976 -21.324 1.00 94.00 160 GLY A N 1
ATOM 1240 C CA . GLY A 1 160 ? 21.113 0.910 -20.630 1.00 94.00 160 GLY A CA 1
ATOM 1241 C C . GLY A 1 160 ? 21.990 0.173 -19.616 1.00 94.00 160 GLY A C 1
ATOM 1242 O O . GLY A 1 160 ? 21.540 -0.113 -18.506 1.00 94.00 160 GLY A O 1
ATOM 1243 N N . GLN A 1 161 ? 23.257 -0.079 -19.954 1.00 95.12 161 GLN A N 1
ATOM 1244 C CA . GLN A 1 161 ? 24.212 -0.692 -19.033 1.00 95.12 161 GLN A CA 1
ATOM 1245 C C . GLN A 1 161 ? 24.546 0.249 -17.873 1.00 95.12 161 GLN A C 1
ATOM 1247 O O . GLN A 1 161 ? 24.429 -0.155 -16.719 1.00 95.12 161 GLN A O 1
ATOM 1252 N N . GLN A 1 162 ? 24.835 1.522 -18.160 1.00 94.69 162 GLN A N 1
ATOM 1253 C CA . GLN A 1 162 ? 25.097 2.530 -17.123 1.00 94.69 162 GLN A CA 1
ATOM 1254 C C . GLN A 1 162 ? 23.929 2.673 -16.139 1.00 94.69 162 GLN A C 1
ATOM 1256 O O . GLN A 1 162 ? 24.138 2.784 -14.932 1.00 94.69 162 GLN A O 1
ATOM 1261 N N . LEU A 1 163 ? 22.692 2.640 -16.640 1.00 94.19 163 LEU A N 1
ATOM 1262 C CA . LEU A 1 163 ? 21.487 2.697 -15.820 1.00 94.19 163 LEU A CA 1
ATOM 1263 C C . LEU A 1 163 ? 21.334 1.451 -14.934 1.00 94.19 163 LEU A C 1
ATOM 1265 O O . LEU A 1 163 ? 20.971 1.584 -13.764 1.00 94.19 163 LEU A O 1
ATOM 1269 N N . ARG A 1 164 ? 21.605 0.249 -15.465 1.00 94.75 164 ARG A N 1
ATOM 1270 C CA . ARG A 1 164 ? 21.598 -0.997 -14.676 1.00 94.75 164 ARG A CA 1
ATOM 1271 C C . ARG A 1 164 ? 22.652 -0.959 -13.574 1.00 94.75 164 ARG A C 1
ATOM 1273 O O . ARG A 1 164 ? 22.324 -1.254 -12.427 1.00 94.75 164 ARG A O 1
ATOM 1280 N N . ASP A 1 165 ? 23.869 -0.542 -13.898 1.00 95.25 165 ASP A N 1
ATOM 1281 C CA . ASP A 1 165 ? 24.972 -0.459 -12.939 1.00 95.25 165 ASP A CA 1
ATOM 1282 C C . ASP A 1 165 ? 24.669 0.573 -11.842 1.00 95.25 165 ASP A C 1
ATOM 1284 O O . ASP A 1 165 ? 24.800 0.274 -10.655 1.00 95.25 165 ASP A O 1
ATOM 1288 N N . ALA A 1 166 ? 24.142 1.746 -12.212 1.00 93.06 166 ALA A N 1
ATOM 1289 C CA . ALA A 1 166 ? 23.721 2.772 -11.260 1.00 93.06 166 ALA A CA 1
ATOM 1290 C C . ALA A 1 166 ? 22.572 2.304 -10.348 1.00 93.06 166 ALA A C 1
ATOM 1292 O O . ALA A 1 166 ? 22.587 2.593 -9.152 1.00 93.06 166 ALA A O 1
ATOM 1293 N N . LYS A 1 167 ? 21.584 1.565 -10.877 1.00 93.38 167 LYS A N 1
ATOM 1294 C CA . LYS A 1 167 ? 20.480 0.996 -10.077 1.00 93.38 167 LYS A CA 1
ATOM 1295 C C . LYS A 1 167 ? 20.984 -0.062 -9.097 1.00 93.38 167 LYS A C 1
ATOM 1297 O O . LYS A 1 167 ? 20.582 -0.042 -7.934 1.00 93.38 167 LYS A O 1
ATOM 1302 N N . THR A 1 168 ? 21.870 -0.950 -9.546 1.00 93.25 168 THR A N 1
ATOM 1303 C CA . THR A 1 168 ? 22.510 -1.958 -8.689 1.00 93.25 168 THR A CA 1
ATOM 1304 C C . THR A 1 168 ? 23.292 -1.280 -7.572 1.00 93.25 168 THR A C 1
ATOM 1306 O O . THR A 1 168 ? 23.061 -1.575 -6.401 1.00 93.25 168 THR A O 1
ATOM 1309 N N . ARG A 1 169 ? 24.124 -0.286 -7.905 1.00 93.06 169 ARG A N 1
ATOM 1310 C CA . ARG A 1 169 ? 24.912 0.453 -6.917 1.00 93.06 169 ARG A CA 1
ATOM 1311 C C . ARG A 1 169 ? 24.042 1.218 -5.918 1.00 93.06 169 ARG A C 1
ATOM 1313 O O . ARG A 1 169 ? 24.297 1.181 -4.718 1.00 93.06 169 ARG A O 1
ATOM 1320 N N . HIS A 1 170 ? 22.975 1.865 -6.386 1.00 93.06 170 HIS A N 1
ATOM 1321 C CA . HIS A 1 170 ? 21.999 2.536 -5.519 1.00 93.06 170 HIS A CA 1
ATOM 1322 C C . HIS A 1 170 ? 21.355 1.560 -4.530 1.00 93.06 170 HIS A C 1
ATOM 1324 O O . HIS A 1 170 ? 21.247 1.857 -3.340 1.00 93.06 170 HIS A O 1
ATOM 1330 N N . HIS A 1 171 ? 20.982 0.369 -5.002 1.00 89.25 171 HIS A N 1
ATOM 1331 C CA . HIS A 1 171 ? 20.439 -0.683 -4.151 1.00 89.25 171 HIS A CA 1
ATOM 1332 C C . HIS A 1 171 ? 21.457 -1.177 -3.113 1.00 89.25 171 HIS A C 1
ATOM 1334 O O . HIS A 1 171 ? 21.119 -1.254 -1.932 1.00 89.25 171 HIS A O 1
ATOM 1340 N N . GLU A 1 172 ? 22.703 -1.436 -3.518 1.00 89.12 172 GLU A N 1
ATOM 1341 C CA . GLU A 1 172 ? 23.791 -1.823 -2.611 1.00 89.12 172 GLU A CA 1
ATOM 1342 C C . GLU A 1 172 ? 23.998 -0.793 -1.496 1.00 89.12 172 GLU A C 1
ATOM 1344 O O . GLU A 1 172 ? 24.016 -1.153 -0.320 1.00 89.12 172 GLU A O 1
ATOM 1349 N N . LEU A 1 173 ? 24.084 0.495 -1.842 1.00 90.44 173 LEU A N 1
ATOM 1350 C CA . LEU A 1 173 ? 24.245 1.581 -0.872 1.00 90.44 173 LEU A CA 1
ATOM 1351 C C . LEU A 1 173 ? 23.064 1.660 0.099 1.00 90.44 173 LEU A C 1
ATOM 1353 O O . LEU A 1 173 ? 23.258 1.843 1.300 1.00 90.44 173 LEU A O 1
ATOM 1357 N N . ARG A 1 174 ? 21.834 1.449 -0.383 1.00 88.31 174 ARG A N 1
ATOM 1358 C CA . ARG A 1 174 ? 20.660 1.351 0.497 1.00 88.31 174 ARG A CA 1
ATOM 1359 C C . ARG A 1 174 ? 20.747 0.159 1.445 1.00 88.31 174 ARG A C 1
ATOM 1361 O O . ARG A 1 174 ? 20.320 0.286 2.586 1.00 88.31 174 ARG A O 1
ATOM 1368 N N . CYS A 1 175 ? 21.277 -0.978 1.003 1.00 83.94 175 CYS A N 1
ATOM 1369 C CA . CYS A 1 175 ? 21.499 -2.134 1.870 1.00 83.94 175 CYS A CA 1
ATOM 1370 C C . CYS A 1 175 ? 22.589 -1.876 2.920 1.00 83.94 175 CYS A C 1
ATOM 1372 O O . CYS A 1 175 ? 22.430 -2.331 4.048 1.00 83.94 175 CYS A O 1
ATOM 1374 N N . ILE A 1 176 ? 23.650 -1.141 2.567 1.00 87.12 176 ILE A N 1
ATOM 1375 C CA . ILE A 1 176 ? 24.754 -0.759 3.465 1.00 87.12 176 ILE A CA 1
ATOM 1376 C C . ILE A 1 176 ? 24.289 0.226 4.551 1.00 87.12 176 ILE A C 1
ATOM 1378 O O . ILE A 1 176 ? 24.719 0.134 5.696 1.00 87.12 176 ILE A O 1
ATOM 1382 N N . LEU A 1 177 ? 23.422 1.181 4.202 1.00 86.62 177 LEU A N 1
ATOM 1383 C CA . LEU A 1 177 ? 23.022 2.279 5.092 1.00 86.62 177 LEU A CA 1
ATOM 1384 C C . LEU A 1 177 ? 21.802 1.970 5.977 1.00 86.62 177 LEU A C 1
ATOM 1386 O O . LEU A 1 177 ? 21.463 2.765 6.854 1.00 86.62 177 LEU A O 1
ATOM 1390 N N . ASN A 1 178 ? 21.112 0.847 5.759 1.00 75.38 178 ASN A N 1
ATOM 1391 C CA . ASN A 1 178 ? 19.842 0.556 6.425 1.00 75.38 178 ASN A CA 1
ATOM 1392 C C . ASN A 1 178 ? 20.015 -0.188 7.759 1.00 75.38 178 ASN A C 1
ATOM 1394 O O . ASN A 1 178 ? 19.739 -1.387 7.877 1.00 75.38 178 ASN A O 1
ATOM 1398 N N . GLU A 1 179 ? 20.407 0.562 8.786 1.00 60.88 179 GLU A N 1
ATOM 1399 C CA . GLU A 1 179 ? 20.386 0.112 10.177 1.00 60.88 179 GLU A CA 1
ATOM 1400 C C . GLU A 1 179 ? 18.927 -0.123 10.639 1.00 60.88 179 GLU A C 1
ATOM 1402 O O . GLU A 1 179 ? 18.210 0.805 11.001 1.00 60.88 179 GLU A O 1
ATOM 1407 N N . GLY A 1 180 ? 18.468 -1.382 10.616 1.00 55.53 180 GLY A N 1
ATOM 1408 C CA . GLY A 1 180 ? 17.226 -1.827 11.274 1.00 55.53 180 GLY A CA 1
ATOM 1409 C C . GLY A 1 180 ? 15.949 -1.900 10.423 1.00 55.53 180 GLY A C 1
ATOM 1410 O O . GLY A 1 180 ? 14.928 -2.351 10.936 1.00 55.53 180 GLY A O 1
ATOM 1411 N N . GLY A 1 181 ? 15.970 -1.511 9.142 1.00 62.16 181 GLY A N 1
ATOM 1412 C CA . GLY A 1 181 ? 14.783 -1.590 8.271 1.00 62.16 181 GLY A CA 1
ATOM 1413 C C . GLY A 1 181 ? 14.698 -2.846 7.392 1.00 62.16 181 GLY A C 1
ATOM 1414 O O . GLY A 1 181 ? 13.616 -3.392 7.201 1.00 62.16 181 GLY A O 1
ATOM 1415 N N . LEU A 1 182 ? 15.826 -3.307 6.837 1.00 64.62 182 LEU A N 1
ATOM 1416 C CA . LEU A 1 182 ? 15.891 -4.464 5.920 1.00 64.62 182 LEU A CA 1
ATOM 1417 C C . LEU A 1 182 ? 16.317 -5.762 6.621 1.00 64.62 182 LEU A C 1
ATOM 1419 O O . LEU A 1 182 ? 16.021 -6.853 6.136 1.00 64.62 182 LEU A O 1
ATOM 1423 N N . TYR A 1 183 ? 16.996 -5.646 7.765 1.00 67.38 183 TYR A N 1
ATOM 1424 C CA . TYR A 1 183 ? 17.521 -6.780 8.518 1.00 67.38 183 TYR A CA 1
ATOM 1425 C C . TYR A 1 183 ? 16.844 -6.891 9.891 1.00 67.38 183 TYR A C 1
ATOM 1427 O O . TYR A 1 183 ? 16.737 -5.884 10.588 1.00 67.38 183 TYR A O 1
ATOM 1435 N N . PRO A 1 184 ? 16.446 -8.105 10.328 1.00 70.69 184 PRO A N 1
ATOM 1436 C CA . PRO A 1 184 ? 15.736 -8.308 11.597 1.00 70.69 184 PRO A CA 1
ATOM 1437 C C . PRO A 1 184 ? 16.564 -8.002 12.855 1.00 70.69 184 PRO A C 1
ATOM 1439 O O . PRO A 1 184 ? 16.009 -7.926 13.946 1.00 70.69 184 PRO A O 1
ATOM 1442 N N . SER A 1 185 ? 17.892 -7.916 12.732 1.00 81.56 185 SER A N 1
ATOM 1443 C CA . SER A 1 185 ? 18.802 -7.657 13.848 1.00 81.56 185 SER A CA 1
ATOM 1444 C C . SER A 1 185 ? 20.086 -6.974 13.379 1.00 81.56 185 SER A C 1
ATOM 1446 O O . SER A 1 185 ? 20.524 -7.149 12.238 1.00 81.56 185 SER A O 1
ATOM 1448 N N . THR A 1 186 ? 20.728 -6.240 14.290 1.00 82.81 186 THR A N 1
ATOM 1449 C CA . THR A 1 186 ? 22.020 -5.574 14.060 1.00 82.81 186 THR A CA 1
ATOM 1450 C C . THR A 1 186 ? 23.123 -6.562 13.685 1.00 82.81 186 THR A C 1
ATOM 1452 O O . THR A 1 186 ? 23.976 -6.255 12.862 1.00 82.81 186 THR A O 1
ATOM 1455 N N . GLU A 1 187 ? 23.089 -7.776 14.233 1.00 83.62 187 GLU A N 1
ATOM 1456 C CA . GLU A 1 187 ? 24.069 -8.821 13.929 1.00 83.62 187 GLU A CA 1
ATOM 1457 C C . GLU A 1 187 ? 23.972 -9.296 12.472 1.00 83.62 187 GLU A C 1
ATOM 1459 O O . GLU A 1 187 ? 24.985 -9.359 11.779 1.00 83.62 187 GLU A O 1
ATOM 1464 N N . LYS A 1 188 ? 22.752 -9.516 11.960 1.00 83.19 188 LYS A N 1
ATOM 1465 C CA . LYS A 1 188 ? 22.529 -9.853 10.543 1.00 83.19 188 LYS A CA 1
ATOM 1466 C C . LYS A 1 188 ? 22.922 -8.710 9.609 1.00 83.19 188 LYS A C 1
AT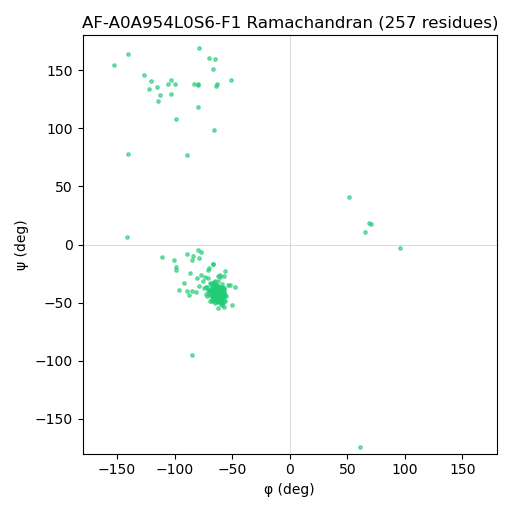OM 1468 O O . LYS A 1 188 ? 23.443 -8.957 8.522 1.00 83.19 188 LYS A O 1
ATOM 1473 N N . HIS A 1 189 ? 22.697 -7.467 10.035 1.00 85.69 189 HIS A N 1
ATOM 1474 C CA . HIS A 1 189 ? 23.161 -6.295 9.299 1.00 85.69 189 HIS A CA 1
ATOM 1475 C C . HIS A 1 189 ? 24.693 -6.265 9.217 1.00 85.69 189 HIS A C 1
ATOM 1477 O O . HIS A 1 189 ? 25.226 -6.141 8.121 1.00 85.69 189 HIS A O 1
ATOM 1483 N N . LEU A 1 190 ? 25.403 -6.471 10.332 1.00 87.75 190 LEU A N 1
ATOM 1484 C CA . LEU A 1 190 ? 26.870 -6.524 10.366 1.00 87.75 190 LEU A CA 1
ATOM 1485 C C . LEU A 1 190 ? 27.440 -7.685 9.537 1.00 87.75 190 LEU A C 1
ATOM 1487 O O . LEU A 1 190 ? 28.448 -7.509 8.863 1.00 87.75 190 LEU A O 1
ATOM 1491 N N . GLU A 1 191 ? 26.793 -8.851 9.516 1.00 85.94 191 GLU A N 1
ATOM 1492 C CA . GLU A 1 191 ? 27.187 -9.951 8.625 1.00 85.94 191 GLU A CA 1
ATOM 1493 C C . GLU A 1 191 ? 27.064 -9.578 7.144 1.00 85.94 191 GLU A C 1
ATOM 1495 O O . GLU A 1 191 ? 27.962 -9.866 6.350 1.00 85.94 191 GLU A O 1
ATOM 1500 N N . SER A 1 192 ? 25.970 -8.915 6.761 1.00 85.06 192 SER A N 1
ATOM 1501 C CA . SER A 1 192 ? 25.801 -8.414 5.395 1.00 85.06 192 SER A CA 1
ATOM 1502 C C . SER A 1 192 ? 26.814 -7.316 5.071 1.00 85.06 192 SER A C 1
ATOM 1504 O O . SER A 1 192 ? 27.422 -7.332 4.001 1.00 85.06 192 SER A O 1
ATOM 1506 N N . LEU A 1 193 ? 27.023 -6.382 6.000 1.00 88.12 193 LEU A N 1
ATOM 1507 C CA . LEU A 1 193 ? 27.972 -5.283 5.867 1.00 88.12 193 LEU A CA 1
ATOM 1508 C C . LEU A 1 193 ? 29.390 -5.820 5.661 1.00 88.12 193 LEU A C 1
ATOM 1510 O O . LEU A 1 193 ? 30.103 -5.336 4.796 1.00 88.12 193 LEU A O 1
ATOM 1514 N N . GLN A 1 194 ? 29.778 -6.875 6.380 1.00 88.00 194 GLN A N 1
ATOM 1515 C CA . GLN A 1 194 ? 31.092 -7.500 6.246 1.00 88.00 194 GLN A CA 1
ATOM 1516 C C . GLN A 1 194 ? 31.313 -8.131 4.862 1.00 88.00 194 GLN A C 1
ATOM 1518 O O . GLN A 1 194 ? 32.437 -8.116 4.357 1.00 88.00 194 GLN A O 1
ATOM 1523 N N . ARG A 1 195 ? 30.260 -8.686 4.244 1.00 86.31 195 ARG A N 1
ATOM 1524 C CA . ARG A 1 195 ? 30.330 -9.271 2.892 1.00 86.31 195 ARG A CA 1
ATOM 1525 C C . ARG A 1 195 ? 30.485 -8.206 1.810 1.00 86.31 195 ARG A C 1
ATOM 1527 O O . ARG A 1 195 ? 31.211 -8.436 0.851 1.00 86.31 195 ARG A O 1
ATOM 1534 N N . ILE A 1 196 ? 29.800 -7.075 1.967 1.00 86.69 196 ILE A N 1
ATOM 1535 C CA . ILE A 1 196 ? 29.755 -6.002 0.964 1.00 86.69 196 ILE A CA 1
ATOM 1536 C C . ILE A 1 196 ? 30.929 -5.027 1.147 1.00 86.69 196 ILE A C 1
ATOM 1538 O O . ILE A 1 196 ? 31.584 -4.642 0.185 1.00 86.69 196 ILE A O 1
ATOM 1542 N N . LEU A 1 197 ? 31.223 -4.651 2.392 1.00 88.31 197 LEU A N 1
ATOM 1543 C CA . LEU A 1 197 ? 32.225 -3.660 2.772 1.00 88.31 197 LEU A CA 1
ATOM 1544 C C . LEU A 1 197 ? 32.977 -4.122 4.027 1.00 88.31 197 LEU A C 1
ATOM 1546 O O . LEU A 1 197 ? 32.752 -3.650 5.141 1.00 88.31 197 LEU A O 1
ATOM 1550 N N . ARG A 1 198 ? 33.925 -5.046 3.842 1.00 87.69 198 ARG A N 1
ATOM 1551 C CA . ARG A 1 198 ? 34.688 -5.679 4.934 1.00 87.69 198 ARG A CA 1
ATOM 1552 C C . ARG A 1 198 ? 35.328 -4.684 5.911 1.00 87.69 198 ARG A C 1
ATOM 1554 O O . ARG A 1 198 ? 35.388 -4.968 7.100 1.00 87.69 198 ARG A O 1
ATOM 1561 N N . ALA A 1 199 ? 35.777 -3.525 5.428 1.00 88.44 199 ALA A N 1
ATOM 1562 C CA . ALA A 1 199 ? 36.417 -2.488 6.244 1.00 88.44 199 ALA A CA 1
ATOM 1563 C C . ALA A 1 199 ? 35.477 -1.820 7.270 1.00 88.44 199 ALA A C 1
ATOM 1565 O O . ALA A 1 199 ? 35.949 -1.184 8.214 1.00 88.44 199 ALA A O 1
ATOM 1566 N N . ALA A 1 200 ? 34.160 -1.965 7.101 1.00 87.69 200 ALA A N 1
ATOM 1567 C CA . ALA A 1 200 ? 33.155 -1.376 7.976 1.00 87.69 200 ALA A CA 1
ATOM 1568 C C . ALA A 1 200 ? 32.857 -2.211 9.234 1.00 87.69 200 ALA A C 1
ATOM 1570 O O . ALA A 1 200 ? 32.201 -1.712 10.150 1.00 87.69 200 ALA A O 1
ATOM 1571 N N . VAL A 1 201 ? 33.358 -3.449 9.314 1.00 91.62 201 VAL A N 1
ATOM 1572 C CA . VAL A 1 201 ? 33.113 -4.375 10.430 1.00 91.62 201 VAL A CA 1
ATOM 1573 C C . VAL A 1 201 ? 34.427 -4.804 11.069 1.00 91.62 201 VAL A C 1
ATOM 1575 O O . VAL A 1 201 ? 35.366 -5.199 10.381 1.00 91.62 201 VAL A O 1
ATOM 1578 N N . SER A 1 202 ? 34.465 -4.772 12.397 1.00 90.81 202 SER A N 1
ATOM 1579 C CA . SER A 1 202 ? 35.522 -5.361 13.216 1.00 90.81 202 SER A CA 1
ATOM 1580 C C . SER A 1 202 ? 35.038 -6.674 13.828 1.00 90.81 202 SER A C 1
ATOM 1582 O O . SER A 1 202 ? 33.886 -6.784 14.251 1.00 90.81 202 SER A O 1
ATOM 1584 N N . GLU A 1 203 ? 35.928 -7.664 13.900 1.00 91.62 203 GLU A N 1
ATOM 1585 C CA . GLU A 1 203 ? 35.674 -8.947 14.561 1.00 91.62 203 GLU A CA 1
ATOM 1586 C C . GLU A 1 203 ? 36.555 -9.086 15.802 1.00 91.62 203 GLU A C 1
ATOM 1588 O O . GLU A 1 203 ? 37.775 -8.927 15.732 1.00 91.62 203 GLU A O 1
ATOM 1593 N N . THR A 1 204 ? 35.943 -9.419 16.936 1.00 87.69 204 THR A N 1
ATOM 1594 C CA . THR A 1 204 ? 36.643 -9.811 18.162 1.00 87.69 204 THR A CA 1
ATOM 1595 C C . THR A 1 204 ? 36.226 -11.221 18.563 1.00 87.69 204 THR A C 1
ATOM 1597 O O . THR A 1 204 ? 35.068 -11.609 18.417 1.00 87.69 204 THR A O 1
ATOM 1600 N N . VAL A 1 205 ? 37.172 -12.027 19.051 1.00 86.25 205 VAL A N 1
ATOM 1601 C CA . VAL A 1 205 ? 36.874 -13.367 19.575 1.00 86.25 205 VAL A CA 1
ATOM 1602 C C . VAL A 1 205 ? 36.795 -13.281 21.093 1.00 86.25 205 VAL A C 1
ATOM 1604 O O . VAL A 1 205 ? 37.812 -13.145 21.767 1.00 86.25 205 VAL A O 1
ATOM 1607 N N . GLU A 1 206 ? 35.585 -13.383 21.633 1.00 82.88 206 GLU A N 1
ATOM 1608 C CA . GLU A 1 206 ? 35.323 -13.406 23.073 1.00 82.88 206 GLU A CA 1
ATOM 1609 C C . GLU A 1 206 ? 34.755 -14.776 23.445 1.00 82.88 206 GLU A C 1
ATOM 1611 O O . GLU A 1 206 ? 33.759 -15.217 22.878 1.00 82.88 206 GLU A O 1
ATOM 1616 N N . ASN A 1 207 ? 35.384 -15.487 24.387 1.00 80.38 207 ASN A N 1
ATOM 1617 C CA . ASN A 1 207 ? 34.914 -16.797 24.869 1.00 80.38 207 ASN A CA 1
ATOM 1618 C C . ASN A 1 207 ? 34.628 -17.831 23.752 1.00 80.38 207 ASN A C 1
ATOM 1620 O O . ASN A 1 207 ? 33.649 -18.569 23.821 1.00 80.38 207 ASN A O 1
ATOM 1624 N N . LYS A 1 208 ? 35.491 -17.900 22.723 1.00 84.44 208 LYS A N 1
ATOM 1625 C CA . LYS A 1 208 ? 35.337 -18.755 21.520 1.00 84.44 208 LYS A CA 1
ATOM 1626 C C . LYS A 1 208 ? 34.143 -18.400 20.613 1.00 84.44 208 LYS A C 1
ATOM 1628 O O . LYS A 1 208 ? 33.846 -19.160 19.696 1.00 84.44 208 LYS A O 1
ATOM 1633 N N . MET A 1 209 ? 33.487 -17.259 20.827 1.00 82.25 209 MET A N 1
ATOM 1634 C CA . MET A 1 209 ? 32.455 -16.713 19.941 1.00 82.25 209 MET A CA 1
ATOM 1635 C C . MET A 1 209 ? 33.004 -15.514 19.161 1.00 82.25 209 MET A C 1
ATOM 1637 O O . MET A 1 209 ? 33.709 -14.675 19.722 1.00 82.25 209 MET A O 1
ATOM 1641 N N . ILE A 1 210 ? 32.680 -15.429 17.867 1.00 86.12 210 ILE A N 1
ATOM 1642 C CA . ILE A 1 210 ? 32.989 -14.257 17.038 1.00 86.12 210 ILE A CA 1
ATOM 1643 C C . ILE A 1 210 ? 31.936 -13.194 17.334 1.00 86.12 210 ILE A C 1
ATOM 1645 O O . ILE A 1 210 ? 30.752 -13.412 17.088 1.00 86.12 210 ILE A O 1
ATOM 1649 N N . ARG A 1 211 ? 32.363 -12.041 17.845 1.00 86.81 211 ARG A N 1
ATOM 1650 C CA . ARG A 1 211 ? 31.528 -10.850 17.970 1.00 86.81 211 ARG A CA 1
ATOM 1651 C C . ARG A 1 211 ? 31.884 -9.860 16.878 1.00 86.81 211 ARG A C 1
ATOM 1653 O O . ARG A 1 211 ? 33.050 -9.522 16.685 1.00 86.81 211 ARG A O 1
ATOM 1660 N N . ARG A 1 212 ? 30.855 -9.393 16.174 1.00 89.12 212 ARG A N 1
ATOM 1661 C CA . ARG A 1 212 ? 30.964 -8.347 15.157 1.00 89.12 212 ARG A CA 1
ATOM 1662 C C . ARG A 1 212 ? 30.538 -7.018 15.749 1.00 89.12 212 ARG A C 1
ATOM 1664 O O . ARG A 1 212 ? 29.529 -6.939 16.448 1.00 89.12 212 ARG A O 1
ATOM 1671 N N . SER A 1 213 ? 31.281 -5.975 15.429 1.00 89.62 213 SER A N 1
ATOM 1672 C CA . SER A 1 213 ? 30.935 -4.593 15.748 1.00 89.62 213 SER A CA 1
ATOM 1673 C C . SER A 1 213 ? 31.293 -3.689 14.574 1.00 89.62 213 SER A C 1
ATOM 1675 O O . SER A 1 213 ? 32.027 -4.086 13.668 1.00 89.62 213 SER A O 1
ATOM 1677 N N . TYR A 1 214 ? 30.761 -2.469 14.560 1.00 90.12 214 TYR A N 1
ATOM 1678 C CA . TYR A 1 214 ? 31.190 -1.482 13.576 1.00 90.12 214 TYR A CA 1
ATOM 1679 C C . TYR A 1 214 ? 32.663 -1.127 13.790 1.00 90.12 214 TYR A C 1
ATOM 1681 O O . TYR A 1 214 ? 33.116 -0.912 14.916 1.00 90.12 214 TYR A O 1
ATOM 1689 N N . SER A 1 215 ? 33.402 -1.059 12.690 1.00 91.81 215 SER A N 1
ATOM 1690 C CA . SER A 1 215 ? 34.787 -0.600 12.679 1.00 91.81 215 SER A CA 1
ATOM 1691 C C . SER A 1 215 ? 34.871 0.889 13.043 1.00 91.81 215 SER A C 1
ATOM 1693 O O . SER A 1 215 ? 33.960 1.648 12.706 1.00 91.81 215 SER A O 1
ATOM 1695 N N . PRO A 1 216 ? 35.977 1.368 13.645 1.00 91.25 216 PRO A N 1
ATOM 1696 C CA . PRO A 1 216 ? 36.222 2.801 13.832 1.00 91.25 216 PRO A CA 1
ATOM 1697 C C . PRO A 1 216 ? 36.184 3.616 12.529 1.00 91.25 216 PRO A C 1
ATOM 1699 O O . PRO A 1 216 ? 35.930 4.816 12.569 1.00 91.25 216 PRO A O 1
ATOM 1702 N N . ALA A 1 217 ? 36.410 2.976 11.376 1.00 90.44 217 ALA A N 1
ATOM 1703 C CA . ALA A 1 217 ? 36.311 3.604 10.058 1.00 90.44 217 ALA A CA 1
ATOM 1704 C C . ALA A 1 217 ? 34.861 3.748 9.550 1.00 90.44 217 ALA A C 1
ATOM 1706 O O . ALA A 1 217 ? 34.625 4.453 8.569 1.00 90.44 217 ALA A O 1
ATOM 1707 N N . TRP A 1 218 ? 33.8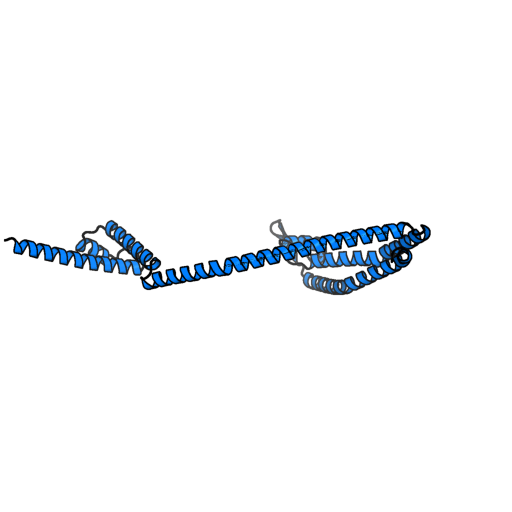84 3.101 10.201 1.00 90.06 218 TRP A N 1
ATOM 1708 C CA . TRP A 1 218 ? 32.487 3.087 9.760 1.00 90.06 218 TRP A CA 1
ATOM 1709 C C . TRP A 1 218 ? 31.876 4.482 9.577 1.00 90.06 218 TRP A C 1
ATOM 1711 O O . TRP A 1 218 ? 31.258 4.689 8.540 1.00 90.06 218 TRP A O 1
ATOM 1721 N N . PRO A 1 219 ? 32.064 5.469 10.478 1.00 91.69 219 PRO A N 1
ATOM 1722 C CA . PRO A 1 219 ? 31.468 6.793 10.292 1.00 91.69 219 PRO A CA 1
ATOM 1723 C C . PRO A 1 219 ? 31.920 7.495 9.003 1.00 91.69 219 PRO A C 1
ATOM 1725 O O . PRO A 1 219 ? 31.103 8.126 8.338 1.00 91.69 219 PRO A O 1
ATOM 1728 N N . ALA A 1 220 ? 33.196 7.353 8.626 1.00 93.12 220 ALA A N 1
ATOM 1729 C CA . ALA A 1 220 ? 33.723 7.927 7.388 1.00 93.12 220 ALA A CA 1
ATOM 1730 C C . ALA A 1 220 ? 33.154 7.209 6.154 1.00 93.12 220 ALA A C 1
ATOM 1732 O O . ALA A 1 220 ? 32.607 7.855 5.264 1.00 93.12 220 ALA A O 1
ATOM 1733 N N . LEU A 1 221 ? 33.182 5.871 6.152 1.00 91.69 221 LEU A N 1
ATOM 1734 C CA . LEU A 1 221 ? 32.625 5.048 5.071 1.00 91.69 221 LEU A CA 1
ATOM 1735 C C . LEU A 1 221 ? 31.116 5.260 4.892 1.00 91.69 221 LEU A C 1
ATOM 1737 O O . LEU A 1 221 ? 30.611 5.287 3.771 1.00 91.69 221 LEU A O 1
ATOM 1741 N N . LYS A 1 222 ? 30.387 5.429 5.998 1.00 91.94 222 LYS A N 1
ATOM 1742 C CA . LYS A 1 222 ? 28.956 5.729 6.001 1.00 91.94 222 LYS A CA 1
ATOM 1743 C C . LYS A 1 222 ? 28.686 7.075 5.334 1.00 91.94 222 LYS A C 1
ATOM 1745 O O . LYS A 1 222 ? 27.828 7.140 4.462 1.00 91.94 222 LYS A O 1
ATOM 1750 N N . ALA A 1 223 ? 29.447 8.114 5.681 1.00 93.00 223 ALA A N 1
ATOM 1751 C CA . ALA A 1 223 ? 29.318 9.430 5.059 1.00 93.00 223 ALA A CA 1
ATOM 1752 C C . ALA A 1 223 ? 29.623 9.398 3.547 1.00 93.00 223 ALA A C 1
ATOM 1754 O O . ALA A 1 223 ? 28.909 10.023 2.764 1.00 93.00 223 ALA A O 1
ATOM 1755 N N . GLU A 1 224 ? 30.638 8.639 3.120 1.00 93.56 224 GLU A N 1
ATOM 1756 C CA . GLU A 1 224 ? 30.933 8.406 1.698 1.00 93.56 224 GLU A CA 1
ATOM 1757 C C . GLU A 1 224 ? 29.759 7.722 0.984 1.00 93.56 224 GLU A C 1
ATOM 1759 O O . GLU A 1 224 ? 29.294 8.209 -0.047 1.00 93.56 224 GLU A O 1
ATOM 1764 N N . CYS A 1 225 ? 29.215 6.652 1.573 1.00 93.00 225 CYS A N 1
ATOM 1765 C CA . CYS A 1 225 ? 28.065 5.930 1.029 1.00 93.00 225 CYS A CA 1
ATOM 1766 C C . CYS A 1 225 ? 26.801 6.806 0.959 1.00 93.00 225 CYS A C 1
ATOM 1768 O O . CYS A 1 225 ? 26.047 6.720 -0.008 1.00 93.00 225 CYS A O 1
ATOM 1770 N N . GLU A 1 226 ? 26.548 7.650 1.964 1.00 94.06 226 GLU A N 1
ATOM 1771 C CA . GLU A 1 226 ? 25.415 8.585 1.987 1.00 94.06 226 GLU A CA 1
ATOM 1772 C C . GLU A 1 226 ? 25.538 9.660 0.902 1.00 94.06 226 GLU A C 1
ATOM 1774 O O . GLU A 1 226 ? 24.544 10.011 0.259 1.00 94.06 226 GLU A O 1
ATOM 1779 N N . ASN A 1 227 ? 26.750 10.171 0.676 1.00 95.56 227 ASN A N 1
ATOM 1780 C CA . ASN A 1 227 ? 27.018 11.135 -0.387 1.00 95.56 227 ASN A CA 1
ATOM 1781 C C . ASN A 1 227 ? 26.847 10.498 -1.770 1.00 95.56 227 ASN A C 1
ATOM 1783 O O . ASN A 1 227 ? 26.103 11.038 -2.589 1.00 95.56 227 ASN A O 1
ATOM 1787 N N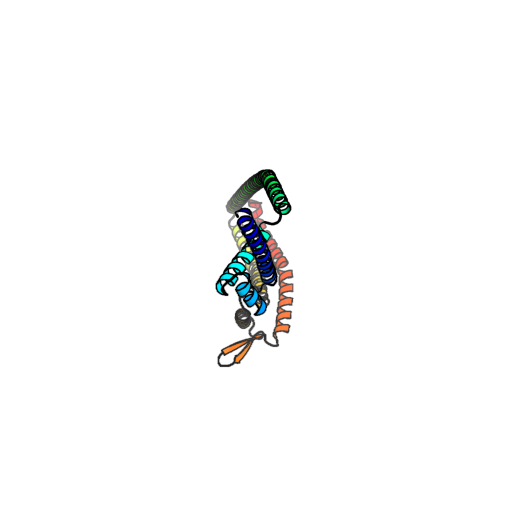 . GLU A 1 228 ? 27.434 9.321 -1.998 1.00 94.56 228 GLU A N 1
ATOM 1788 C CA . GLU A 1 228 ? 27.278 8.578 -3.252 1.00 94.56 228 GLU A CA 1
ATOM 1789 C C . GLU A 1 228 ? 25.803 8.235 -3.516 1.00 94.56 228 GLU A C 1
ATOM 1791 O O . GLU A 1 228 ? 25.300 8.415 -4.627 1.00 94.56 228 GLU A O 1
ATOM 1796 N N . LEU A 1 229 ? 25.058 7.816 -2.485 1.00 93.69 229 LEU A N 1
ATOM 1797 C CA . LEU A 1 229 ? 23.631 7.524 -2.609 1.00 93.69 229 LEU A CA 1
ATOM 1798 C C . LEU A 1 229 ? 22.836 8.774 -3.004 1.00 93.69 229 LEU A C 1
ATOM 1800 O O . LEU A 1 229 ? 21.911 8.677 -3.816 1.00 93.69 229 LEU A O 1
ATOM 1804 N N . ARG A 1 230 ? 23.175 9.944 -2.449 1.00 94.25 230 ARG A N 1
ATOM 1805 C CA . ARG A 1 230 ? 22.534 11.222 -2.789 1.00 94.25 230 ARG A CA 1
ATOM 1806 C C . ARG A 1 230 ? 22.793 11.594 -4.248 1.00 94.25 230 ARG A C 1
ATOM 1808 O O . ARG A 1 230 ? 21.845 11.922 -4.960 1.00 94.25 230 ARG A O 1
ATOM 1815 N N . GLU A 1 231 ? 24.041 11.494 -4.697 1.00 94.44 231 GLU A N 1
ATOM 1816 C CA . GLU A 1 231 ? 24.435 11.771 -6.083 1.00 94.44 231 GLU A CA 1
ATOM 1817 C C . GLU A 1 231 ? 23.754 10.813 -7.069 1.00 94.44 231 GLU A C 1
ATOM 1819 O O . GLU A 1 231 ? 23.150 11.253 -8.049 1.00 94.44 231 GLU A O 1
ATOM 1824 N N . LEU A 1 232 ? 23.759 9.507 -6.783 1.00 93.56 232 LEU A N 1
ATOM 1825 C CA . LEU A 1 232 ? 23.083 8.510 -7.614 1.00 93.56 232 LEU A CA 1
ATOM 1826 C C . LEU A 1 232 ? 21.567 8.707 -7.633 1.00 93.56 232 LEU A C 1
ATOM 1828 O O . LEU A 1 232 ? 20.950 8.560 -8.684 1.00 93.56 232 LEU A O 1
ATOM 1832 N N . SER A 1 233 ? 20.956 9.079 -6.506 1.00 92.88 233 SER A N 1
ATOM 1833 C CA . SER A 1 233 ? 19.515 9.365 -6.447 1.00 92.88 233 SER A CA 1
ATOM 1834 C C . SER A 1 233 ? 19.124 10.546 -7.336 1.00 92.88 233 SER A C 1
ATOM 1836 O O . SER A 1 233 ? 18.053 10.513 -7.937 1.00 92.88 233 SER A O 1
ATOM 1838 N N . ALA A 1 234 ? 19.985 11.561 -7.445 1.00 93.44 234 ALA A N 1
ATOM 1839 C CA . ALA A 1 234 ? 19.774 12.697 -8.340 1.00 93.44 234 ALA A CA 1
ATOM 1840 C C . ALA A 1 234 ? 20.020 12.333 -9.815 1.00 93.44 234 ALA A C 1
ATOM 1842 O O . ALA A 1 234 ? 19.280 12.771 -10.691 1.00 93.44 234 ALA A O 1
ATOM 1843 N N . ARG A 1 235 ? 21.022 11.487 -10.089 1.00 93.25 235 ARG A N 1
ATOM 1844 C CA . ARG A 1 235 ? 21.438 11.111 -11.449 1.00 93.25 235 ARG A CA 1
ATOM 1845 C C . ARG A 1 235 ? 20.573 10.024 -12.096 1.00 93.25 235 ARG A C 1
ATOM 1847 O O . ARG A 1 235 ? 20.454 9.976 -13.318 1.00 93.25 235 ARG A O 1
ATOM 1854 N N . LEU A 1 236 ? 19.967 9.131 -11.312 1.00 93.75 236 LEU A N 1
ATOM 1855 C CA . LEU A 1 236 ? 19.142 8.028 -11.822 1.00 93.75 236 LEU A CA 1
ATOM 1856 C C . LEU A 1 236 ? 17.943 8.491 -12.674 1.00 93.75 236 LEU A C 1
ATOM 1858 O O . LEU A 1 236 ? 17.749 7.914 -13.746 1.00 93.75 236 LEU A O 1
ATOM 1862 N N . PRO A 1 237 ? 17.157 9.511 -12.270 1.00 95.44 237 PRO A N 1
ATOM 1863 C CA . PRO A 1 237 ? 16.096 10.067 -13.109 1.00 95.44 237 PRO A CA 1
ATOM 1864 C C . PRO A 1 237 ? 16.608 10.613 -14.444 1.00 95.44 237 PRO A C 1
ATOM 1866 O O . PRO A 1 237 ? 15.964 10.421 -15.474 1.00 95.44 237 PRO A O 1
ATOM 1869 N N . GLU A 1 238 ? 17.779 11.255 -14.447 1.00 94.50 238 GLU A N 1
ATOM 1870 C CA . GLU A 1 238 ? 18.394 11.782 -15.668 1.00 94.50 238 GLU A CA 1
ATOM 1871 C C . GLU A 1 238 ? 18.819 10.651 -16.608 1.00 94.50 238 GLU A C 1
ATOM 1873 O O . GLU A 1 238 ? 18.485 10.683 -17.790 1.00 94.50 238 GLU A O 1
ATOM 1878 N N . LEU A 1 239 ? 19.493 9.618 -16.086 1.00 93.12 239 LEU A N 1
ATOM 1879 C CA . LEU A 1 239 ? 19.880 8.436 -16.863 1.00 93.12 239 LEU A CA 1
ATOM 1880 C C . LEU A 1 239 ? 18.662 7.684 -17.409 1.00 93.12 239 LEU A C 1
ATOM 1882 O O . LEU A 1 239 ? 18.690 7.233 -18.551 1.00 93.12 239 LEU A O 1
ATOM 1886 N N . GLN A 1 240 ? 17.591 7.569 -16.618 1.00 95.12 240 GLN A N 1
ATOM 1887 C CA . GLN A 1 240 ? 16.337 6.9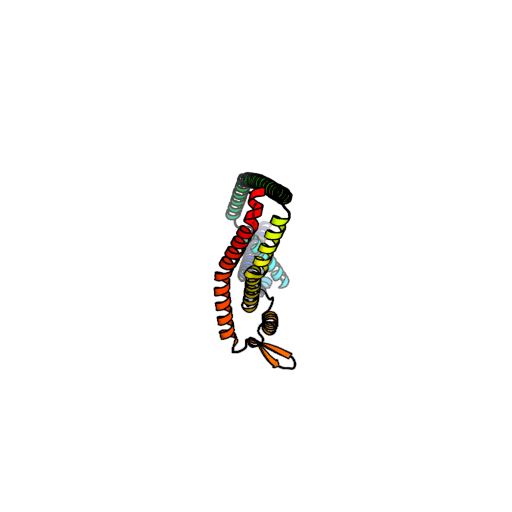58 -17.057 1.00 95.12 240 GLN A CA 1
ATOM 1888 C C . GLN A 1 240 ? 15.706 7.770 -18.195 1.00 95.12 240 GLN A C 1
ATOM 1890 O O . GLN A 1 240 ? 15.395 7.208 -19.238 1.00 95.12 240 GLN A O 1
ATOM 1895 N N . SER A 1 241 ? 15.606 9.092 -18.041 1.00 95.38 241 SER A N 1
ATOM 1896 C CA . SER A 1 241 ? 15.081 9.986 -19.080 1.00 95.38 241 SER A CA 1
ATOM 1897 C C . SER A 1 241 ? 15.903 9.918 -20.370 1.00 95.38 241 SER A C 1
ATOM 1899 O O . SER A 1 241 ? 15.347 9.819 -21.461 1.00 95.38 241 SER A O 1
ATOM 1901 N N . GLN A 1 242 ? 17.235 9.910 -20.268 1.00 93.88 242 GLN A N 1
ATOM 1902 C CA . GLN A 1 242 ? 18.113 9.771 -21.430 1.00 93.88 242 GLN A CA 1
ATOM 1903 C C . GLN A 1 242 ? 17.973 8.398 -22.102 1.00 93.88 242 GLN A C 1
ATOM 1905 O O . GLN A 1 242 ? 17.966 8.335 -23.330 1.00 93.88 242 GLN A O 1
ATOM 1910 N N . TYR A 1 243 ? 17.840 7.315 -21.326 1.00 95.06 243 TYR A N 1
ATOM 1911 C CA . TYR A 1 243 ? 17.571 5.977 -21.856 1.00 95.06 243 TYR A CA 1
ATOM 1912 C C . TYR A 1 243 ? 16.250 5.957 -22.630 1.00 95.06 243 TYR A C 1
ATOM 1914 O O . TYR A 1 243 ? 16.239 5.588 -23.803 1.00 95.06 243 TYR A O 1
ATOM 1922 N N . ASP A 1 244 ? 15.169 6.445 -22.021 1.00 94.44 244 ASP A N 1
ATOM 1923 C CA . ASP A 1 244 ? 13.839 6.458 -22.634 1.00 94.44 244 ASP A CA 1
ATOM 1924 C C . ASP A 1 244 ? 13.827 7.302 -23.922 1.00 94.44 244 ASP A C 1
ATOM 1926 O O . ASP A 1 244 ? 13.322 6.860 -24.953 1.00 94.44 244 ASP A O 1
ATOM 1930 N N . GLN A 1 245 ? 14.464 8.480 -23.912 1.00 93.56 245 GLN A N 1
ATOM 1931 C CA . GLN A 1 245 ? 14.593 9.333 -25.099 1.00 93.56 245 GLN A CA 1
ATOM 1932 C C . GLN A 1 245 ? 15.413 8.680 -26.216 1.00 93.56 245 GLN A C 1
ATOM 1934 O O . GLN A 1 245 ? 15.082 8.834 -27.392 1.00 93.56 245 GLN A O 1
ATOM 1939 N N . GLN A 1 246 ? 16.505 7.985 -25.887 1.00 93.88 246 GLN A N 1
ATOM 1940 C CA . GLN A 1 246 ? 17.329 7.320 -26.897 1.00 93.88 246 GLN A CA 1
ATOM 1941 C C . GLN A 1 246 ? 16.631 6.097 -27.492 1.00 93.88 246 GLN A C 1
ATOM 1943 O O . GLN A 1 246 ? 16.733 5.894 -28.700 1.00 93.88 246 GLN A O 1
ATOM 1948 N N . ILE A 1 247 ? 15.878 5.339 -26.690 1.00 93.75 247 ILE A N 1
ATOM 1949 C CA . ILE A 1 247 ? 15.028 4.252 -27.187 1.00 93.75 247 ILE A CA 1
ATOM 1950 C C . ILE A 1 247 ? 13.937 4.805 -28.106 1.00 93.75 247 ILE A C 1
ATOM 1952 O O . ILE A 1 247 ? 13.814 4.339 -29.234 1.00 93.75 247 ILE A O 1
ATOM 1956 N N . GLN A 1 248 ? 13.224 5.859 -27.696 1.00 91.31 248 GLN A N 1
ATOM 1957 C CA . GLN A 1 248 ? 12.220 6.510 -28.549 1.00 91.31 248 GLN A CA 1
ATOM 1958 C C . GLN A 1 248 ? 12.815 6.987 -29.880 1.00 91.31 248 GLN A C 1
ATOM 1960 O O . GLN A 1 248 ? 12.242 6.757 -30.940 1.00 91.31 248 GLN A O 1
ATOM 1965 N N . ARG A 1 249 ? 14.001 7.607 -29.856 1.00 91.75 249 ARG A N 1
ATOM 1966 C CA . ARG A 1 249 ? 14.697 8.024 -31.086 1.00 91.75 249 ARG A CA 1
ATOM 1967 C C . ARG A 1 249 ? 15.110 6.843 -31.962 1.00 91.75 249 ARG A C 1
ATOM 1969 O O . ARG A 1 249 ? 15.050 6.964 -33.181 1.00 91.75 249 ARG A O 1
ATOM 1976 N N . ALA A 1 250 ? 15.544 5.736 -31.361 1.00 91.50 250 ALA A N 1
ATOM 1977 C CA . ALA A 1 250 ? 15.905 4.525 -32.088 1.00 91.50 250 ALA A CA 1
ATOM 1978 C C . ALA A 1 250 ? 14.680 3.856 -32.734 1.00 91.50 250 ALA A C 1
ATOM 1980 O O . ALA A 1 250 ? 14.803 3.300 -33.822 1.00 91.50 250 ALA A O 1
ATOM 1981 N N . GLU A 1 251 ? 13.509 3.939 -32.097 1.00 90.19 251 GLU A N 1
ATOM 1982 C CA . GLU A 1 251 ? 12.252 3.369 -32.594 1.00 90.19 251 GLU A CA 1
ATOM 1983 C C . GLU A 1 251 ? 11.483 4.269 -33.570 1.00 90.19 251 GLU A C 1
ATOM 1985 O O . GLU A 1 251 ? 10.612 3.766 -34.274 1.00 90.19 251 GLU A O 1
ATOM 1990 N N . LEU A 1 252 ? 11.839 5.551 -33.692 1.00 89.12 252 LEU A N 1
ATOM 1991 C CA . LEU A 1 252 ? 11.173 6.525 -34.568 1.00 89.12 252 LEU A CA 1
ATOM 1992 C C . LEU A 1 252 ? 10.916 6.039 -36.017 1.00 89.12 252 LEU A C 1
ATOM 1994 O O . LEU A 1 252 ? 9.857 6.349 -36.565 1.00 89.12 252 LEU A O 1
ATOM 1998 N N . PRO A 1 253 ? 11.800 5.246 -36.664 1.00 87.12 253 PRO A N 1
ATOM 1999 C CA . PRO A 1 253 ? 11.512 4.675 -37.983 1.00 87.12 253 PRO A CA 1
ATOM 2000 C C . PRO A 1 253 ? 10.311 3.712 -38.016 1.00 87.12 253 PRO A C 1
ATOM 2002 O O . PRO A 1 253 ? 9.666 3.575 -39.055 1.00 87.12 253 PRO A O 1
ATOM 2005 N N . LEU A 1 254 ? 9.997 3.046 -36.899 1.00 84.69 254 LEU A N 1
ATOM 2006 C CA . LEU A 1 254 ? 8.827 2.170 -36.767 1.00 84.69 254 LEU A CA 1
ATOM 2007 C C . LEU A 1 254 ? 7.529 2.963 -36.593 1.00 84.69 254 LEU A C 1
ATOM 2009 O O . LEU A 1 254 ? 6.465 2.472 -36.970 1.00 84.69 254 LEU A O 1
ATOM 2013 N N . ASP A 1 255 ? 7.608 4.181 -36.061 1.00 82.00 255 ASP A N 1
ATOM 2014 C CA . ASP A 1 255 ? 6.435 5.020 -35.804 1.00 82.00 255 ASP A CA 1
ATOM 2015 C C . ASP A 1 255 ? 5.798 5.532 -37.101 1.00 82.00 255 ASP A C 1
ATOM 2017 O O . ASP A 1 255 ? 4.605 5.792 -37.130 1.00 82.00 255 ASP A O 1
ATOM 2021 N N . HIS A 1 256 ? 6.520 5.555 -38.227 1.00 81.00 256 HIS A N 1
ATOM 2022 C CA . HIS A 1 256 ? 5.896 5.803 -39.534 1.00 81.00 256 HIS A CA 1
ATOM 2023 C C . HIS A 1 256 ? 4.779 4.795 -39.866 1.00 81.00 256 HIS A C 1
ATOM 2025 O O . HIS A 1 256 ? 3.857 5.110 -40.615 1.00 81.00 256 HIS A O 1
ATOM 2031 N N . TYR A 1 257 ? 4.863 3.584 -39.311 1.00 77.75 257 TYR A N 1
ATOM 2032 C CA . TYR A 1 257 ? 3.927 2.499 -39.584 1.00 77.75 257 TYR A CA 1
ATOM 2033 C C . TYR A 1 257 ? 2.845 2.362 -38.511 1.00 77.75 257 TYR A C 1
ATOM 2035 O O . TYR A 1 257 ? 1.823 1.739 -38.782 1.00 77.75 257 TYR A O 1
ATOM 2043 N N . ALA A 1 258 ? 3.056 2.909 -37.311 1.00 72.25 258 ALA A N 1
ATOM 2044 C CA . ALA A 1 258 ? 2.201 2.658 -36.149 1.00 72.25 258 ALA A CA 1
ATOM 2045 C C . ALA A 1 258 ? 1.947 3.880 -35.239 1.00 72.25 258 ALA A C 1
ATOM 2047 O O . ALA A 1 258 ? 1.367 3.706 -34.166 1.00 72.25 258 ALA A O 1
ATOM 2048 N N . GLY A 1 259 ? 2.403 5.070 -35.639 1.00 59.06 259 GLY A N 1
ATOM 2049 C CA . GLY A 1 259 ? 2.278 6.344 -34.921 1.00 59.06 259 GLY A CA 1
ATOM 2050 C C . GLY A 1 259 ? 1.174 7.253 -35.442 1.00 59.06 259 GLY A C 1
ATOM 2051 O O . GLY A 1 259 ? 0.744 7.087 -36.606 1.00 59.06 259 GLY A O 1
#

Nearest PDB structures (foldseek):
  3ja6-assembly1_I  TM=1.900E-01  e=9.225E+00  Escherichia coli
  8iyj-assembly1_S4  TM=1.372E-01  e=6.582E+00  Mus musculus